Protein AF-A0A8H6M0C2-F1 (afdb_monomer_lite)

Secondary structure (DSSP, 8-state):
-------------GGGGSPPHHHHHHHHHHHHHHHHHHHHHHHHTT--SS----------------------PPPPPP-PPP--------PPPPPP--HHHHHHHHHHHHHHHHHHHHHHHHHHHHHHHHHHHHHHHHHHHHHHHHHHHHHHHHHHHHHHHHHHHHHHHHH----SS-HHHHHHHHHHHHHHHHHHHHHHHHHHHHHPPPTT-THHHHHHHHHHHHH-HHHHHHHHHHHHTT--HHHHHHHHHHHHHHHHHHHH-S-SS-HHHHHHHHHHHHHHHHHS-HHHHHHHHHHHHHTS-----THHHHHHHHHHHHHTT--HHHHHHHIIIIIHHHHHHHHHHHHHHHHIIIII--SS----------

Structure (mmCIF, N/CA/C/O backbone):
data_AF-A0A8H6M0C2-F1
#
_entry.id   AF-A0A8H6M0C2-F1
#
loop_
_atom_site.group_PDB
_atom_site.id
_atom_site.type_symbol
_atom_site.label_atom_id
_atom_site.label_alt_id
_atom_site.label_comp_id
_atom_site.label_asym_id
_atom_site.label_entity_id
_atom_site.label_seq_id
_atom_site.pdbx_PDB_ins_code
_atom_site.Cartn_x
_atom_site.Cartn_y
_atom_site.Cartn_z
_atom_site.occupancy
_atom_site.B_iso_or_equiv
_atom_site.auth_seq_id
_atom_site.auth_comp_id
_atom_site.auth_asym_id
_atom_site.auth_atom_id
_atom_site.pdbx_PDB_model_num
ATOM 1 N N . MET A 1 1 ? -25.426 -21.509 -2.842 1.00 32.53 1 MET A N 1
ATOM 2 C CA . MET A 1 1 ? -24.951 -20.111 -2.817 1.00 32.53 1 MET A CA 1
ATOM 3 C C . MET A 1 1 ? -23.614 -20.102 -2.103 1.00 32.53 1 MET A C 1
ATOM 5 O O . MET A 1 1 ? -23.572 -20.070 -0.885 1.00 32.53 1 MET A O 1
ATOM 9 N N . THR A 1 2 ? -22.539 -20.244 -2.863 1.00 25.47 2 THR A N 1
ATOM 10 C CA . THR A 1 2 ? -21.158 -20.291 -2.375 1.00 25.47 2 THR A CA 1
ATOM 11 C C . THR A 1 2 ? -20.328 -19.608 -3.452 1.00 25.47 2 THR A C 1
ATOM 13 O O . THR A 1 2 ? -20.275 -20.087 -4.580 1.00 25.47 2 THR A O 1
ATOM 16 N N . PHE A 1 3 ? -19.770 -18.442 -3.135 1.00 31.14 3 PHE A N 1
ATOM 17 C CA . PHE A 1 3 ? -18.814 -17.739 -3.987 1.00 31.14 3 PHE A CA 1
ATOM 18 C C . PHE A 1 3 ? -17.408 -18.264 -3.668 1.00 31.14 3 PHE A C 1
ATOM 20 O O . PHE A 1 3 ? -16.966 -18.084 -2.535 1.00 31.14 3 PHE A O 1
ATOM 27 N N . PRO A 1 4 ? -16.662 -18.852 -4.619 1.00 38.03 4 PRO A N 1
ATOM 28 C CA . PRO A 1 4 ? -15.220 -18.964 -4.504 1.00 38.03 4 PRO A CA 1
ATOM 29 C C . PRO A 1 4 ? -14.593 -17.781 -5.252 1.00 38.03 4 PRO A C 1
ATOM 31 O O . PRO A 1 4 ? -14.417 -17.800 -6.469 1.00 38.03 4 PRO A O 1
ATOM 34 N N . GLY A 1 5 ? -14.300 -16.712 -4.511 1.00 30.25 5 GLY A N 1
ATOM 35 C CA . GLY A 1 5 ? -13.604 -15.524 -5.000 1.00 30.25 5 GLY A CA 1
ATOM 36 C C . GLY A 1 5 ? -12.093 -15.736 -5.070 1.00 30.25 5 GLY A C 1
ATOM 37 O O . GLY A 1 5 ? -11.354 -15.202 -4.250 1.00 30.25 5 GLY A O 1
ATOM 38 N N . HIS A 1 6 ? -11.624 -16.490 -6.060 1.00 32.19 6 HIS A N 1
ATOM 39 C CA . HIS A 1 6 ? -10.226 -16.464 -6.491 1.00 32.19 6 HIS A CA 1
ATOM 40 C C . HIS A 1 6 ? -10.187 -16.197 -7.993 1.00 32.19 6 HIS A C 1
ATOM 42 O O . HIS A 1 6 ? -10.092 -17.099 -8.819 1.00 32.19 6 HIS A O 1
ATOM 48 N N . MET A 1 7 ? -10.295 -14.916 -8.345 1.00 28.95 7 MET A N 1
ATOM 49 C CA . MET A 1 7 ? -10.000 -14.439 -9.691 1.00 28.95 7 MET A CA 1
ATOM 50 C C . MET A 1 7 ? -8.478 -14.355 -9.830 1.00 28.95 7 MET A C 1
ATOM 52 O O . MET A 1 7 ? -7.865 -13.317 -9.601 1.00 28.95 7 MET A O 1
ATOM 56 N N . ILE A 1 8 ? -7.874 -15.501 -10.137 1.00 35.88 8 ILE A N 1
ATOM 57 C CA . ILE A 1 8 ? -6.459 -15.637 -10.472 1.00 35.88 8 ILE A CA 1
ATOM 58 C C . ILE A 1 8 ? -6.343 -15.432 -11.986 1.00 35.88 8 ILE A C 1
ATOM 60 O O . ILE A 1 8 ? -6.679 -16.321 -12.766 1.00 35.88 8 ILE A O 1
ATOM 64 N N . LEU A 1 9 ? -5.873 -14.260 -12.410 1.00 30.91 9 LEU A N 1
ATOM 65 C CA . LEU A 1 9 ? -5.451 -14.015 -13.790 1.00 30.91 9 LEU A CA 1
ATOM 66 C C . LEU A 1 9 ? -3.923 -14.070 -13.838 1.00 30.91 9 LEU A C 1
ATOM 68 O O . LEU A 1 9 ? -3.223 -13.105 -13.549 1.00 30.91 9 LEU A O 1
ATOM 72 N N . LEU A 1 10 ? -3.420 -15.263 -14.153 1.00 33.09 10 LEU A N 1
ATOM 73 C CA . LEU A 1 10 ? -2.004 -15.570 -14.324 1.00 33.09 10 LEU A CA 1
ATOM 74 C C . LEU A 1 10 ? -1.419 -14.795 -15.510 1.00 33.09 10 LEU A C 1
ATOM 76 O O . LEU A 1 10 ? -1.712 -15.102 -16.662 1.00 33.09 10 LEU A O 1
ATOM 80 N N . THR A 1 11 ? -0.478 -13.897 -15.236 1.00 32.25 11 THR A N 1
ATOM 81 C CA . THR A 1 11 ? 0.598 -13.585 -16.184 1.00 32.25 11 THR A CA 1
ATOM 82 C C . THR A 1 11 ? 1.926 -13.900 -15.524 1.00 32.25 11 THR A C 1
ATOM 84 O O . THR A 1 11 ? 2.368 -13.232 -14.592 1.00 32.25 11 THR A O 1
ATOM 87 N N . ARG A 1 12 ? 2.540 -14.976 -16.015 1.00 30.44 12 ARG A N 1
ATOM 88 C CA . ARG A 1 12 ? 3.884 -15.438 -15.686 1.00 30.44 12 ARG A CA 1
ATOM 89 C C . ARG A 1 12 ? 4.867 -14.375 -16.183 1.00 30.44 12 ARG A C 1
ATOM 91 O O . ARG A 1 12 ? 5.293 -14.414 -17.332 1.00 30.44 12 ARG A O 1
ATOM 98 N N . THR A 1 13 ? 5.180 -13.387 -15.350 1.00 36.09 13 THR A N 1
ATOM 99 C CA . THR A 1 13 ? 6.311 -12.494 -15.606 1.00 36.09 13 THR A CA 1
ATOM 100 C C . THR A 1 13 ? 7.569 -13.357 -15.694 1.00 36.09 13 THR A C 1
ATOM 102 O O . THR A 1 13 ? 7.752 -14.292 -14.911 1.00 36.09 13 THR A O 1
ATOM 105 N N . LEU A 1 14 ? 8.461 -13.047 -16.636 1.00 33.84 14 LEU A N 1
ATOM 106 C CA . LEU A 1 14 ? 9.791 -13.656 -16.818 1.00 33.84 14 LEU A CA 1
ATOM 107 C C . LEU A 1 14 ? 10.733 -13.459 -15.599 1.00 33.84 14 LEU A C 1
ATOM 109 O O . LEU A 1 14 ? 11.947 -13.582 -15.704 1.00 33.84 14 LEU A O 1
ATOM 113 N N . SER A 1 15 ? 10.182 -13.176 -14.417 1.00 39.09 15 SER A N 1
ATOM 114 C CA . SER A 1 15 ? 10.885 -12.894 -13.171 1.00 39.09 15 SER A CA 1
ATOM 115 C C . SER A 1 15 ? 11.410 -14.155 -12.472 1.00 39.09 15 SER A C 1
ATOM 117 O O . SER A 1 15 ? 12.251 -14.033 -11.588 1.00 39.09 15 SER A O 1
ATOM 119 N N . THR A 1 16 ? 10.997 -15.369 -12.863 1.00 30.06 16 THR A N 1
ATOM 120 C CA . THR A 1 16 ? 11.397 -16.618 -12.173 1.00 30.06 16 THR A CA 1
ATOM 121 C C . THR A 1 16 ? 12.842 -17.075 -12.439 1.00 30.06 16 THR A C 1
ATOM 123 O O . THR A 1 16 ? 13.236 -18.146 -11.984 1.00 30.06 16 THR A O 1
ATOM 126 N N . ARG A 1 17 ? 13.658 -16.281 -13.146 1.00 30.42 17 ARG A N 1
ATOM 127 C CA . ARG A 1 17 ? 15.114 -16.498 -13.265 1.00 30.42 17 ARG A CA 1
ATOM 128 C C . ARG A 1 17 ? 15.975 -15.299 -12.856 1.00 30.42 17 ARG A C 1
ATOM 130 O O . ARG A 1 17 ? 17.189 -15.357 -13.027 1.00 30.42 17 ARG A O 1
ATOM 137 N N . MET A 1 18 ? 15.390 -14.246 -12.287 1.00 36.12 18 MET A N 1
ATOM 138 C CA . MET A 1 18 ? 16.171 -13.126 -11.759 1.00 36.12 18 MET A CA 1
ATOM 139 C C . MET A 1 18 ? 16.476 -13.357 -10.277 1.00 36.12 18 MET A C 1
ATOM 141 O O . MET A 1 18 ? 15.585 -13.677 -9.494 1.00 36.12 18 MET A O 1
ATOM 145 N N . ALA A 1 19 ? 17.757 -13.244 -9.921 1.00 35.41 19 ALA A N 1
ATOM 146 C CA . ALA A 1 19 ? 18.270 -13.424 -8.566 1.00 35.41 19 ALA A CA 1
ATOM 147 C C . ALA A 1 19 ? 17.484 -12.589 -7.527 1.00 35.41 19 ALA A C 1
ATOM 149 O O . ALA A 1 19 ? 17.021 -11.493 -7.864 1.00 35.41 19 ALA A O 1
ATOM 150 N N . PRO A 1 20 ? 17.354 -13.075 -6.275 1.00 36.06 20 PRO A N 1
ATOM 151 C CA . PRO A 1 20 ? 16.539 -12.447 -5.236 1.00 36.06 20 PRO A CA 1
ATOM 152 C C . PRO A 1 20 ? 16.874 -10.962 -5.029 1.00 36.06 20 PRO A C 1
ATOM 154 O O . PRO A 1 20 ? 18.036 -10.550 -5.094 1.00 36.06 20 PRO A O 1
ATOM 157 N N . ALA A 1 21 ? 15.833 -10.168 -4.752 1.00 40.84 21 ALA A N 1
ATOM 158 C CA . ALA A 1 21 ? 15.866 -8.720 -4.506 1.00 40.84 21 ALA A CA 1
ATOM 159 C C . ALA A 1 21 ? 16.957 -8.271 -3.502 1.00 40.84 21 ALA A C 1
ATOM 161 O O . ALA A 1 21 ? 17.449 -7.146 -3.584 1.00 40.84 21 ALA A O 1
ATOM 162 N N . GLU A 1 22 ? 17.394 -9.166 -2.612 1.00 37.00 22 GLU A N 1
ATOM 163 C CA . GLU A 1 22 ? 18.443 -8.954 -1.604 1.00 37.00 22 GLU A CA 1
ATOM 164 C C . GLU A 1 22 ? 19.837 -8.653 -2.187 1.00 37.00 22 GLU A C 1
ATOM 166 O O . GLU A 1 22 ? 20.637 -7.956 -1.556 1.00 37.00 22 GLU A O 1
ATOM 171 N N . ASN A 1 23 ? 20.135 -9.101 -3.413 1.00 37.66 23 ASN A N 1
ATOM 172 C CA . ASN A 1 23 ? 21.379 -8.715 -4.090 1.00 37.66 23 ASN A CA 1
ATOM 173 C C . ASN A 1 23 ? 21.294 -7.305 -4.696 1.00 37.66 23 ASN A C 1
ATOM 175 O O . ASN A 1 23 ? 22.301 -6.607 -4.807 1.00 37.66 23 ASN A O 1
ATOM 179 N N . TRP A 1 24 ? 20.101 -6.831 -5.051 1.00 35.81 24 TRP A N 1
ATOM 180 C CA . TRP A 1 24 ? 19.929 -5.555 -5.745 1.00 35.81 24 TRP A CA 1
ATOM 181 C C . TRP A 1 24 ? 20.062 -4.356 -4.808 1.00 35.81 24 TRP A C 1
ATOM 183 O O . TRP A 1 24 ? 20.677 -3.354 -5.176 1.00 35.81 24 TRP A O 1
ATOM 193 N N . THR A 1 25 ? 19.568 -4.454 -3.574 1.00 42.94 25 THR A N 1
ATOM 194 C CA . THR A 1 25 ? 19.703 -3.391 -2.564 1.00 42.94 25 THR A CA 1
ATOM 195 C C . THR A 1 25 ? 21.161 -3.196 -2.146 1.00 42.94 25 THR A C 1
ATOM 197 O O . THR A 1 25 ? 21.650 -2.069 -2.137 1.00 42.94 25 THR A O 1
ATOM 200 N N . ASN A 1 26 ? 21.904 -4.282 -1.924 1.00 37.97 26 ASN A N 1
ATOM 201 C CA . ASN A 1 26 ? 23.317 -4.223 -1.541 1.00 37.97 26 ASN A CA 1
ATOM 202 C C . ASN A 1 26 ? 24.231 -3.730 -2.679 1.00 37.97 26 ASN A C 1
ATOM 204 O O . ASN A 1 26 ? 25.137 -2.924 -2.446 1.00 37.97 26 ASN A O 1
ATOM 208 N N . LEU A 1 27 ? 23.979 -4.146 -3.928 1.00 39.75 27 LEU A N 1
ATOM 209 C CA . LEU A 1 27 ? 24.775 -3.701 -5.077 1.00 39.75 27 LEU A CA 1
ATOM 210 C C . LEU A 1 27 ? 24.438 -2.276 -5.540 1.00 39.75 27 LEU A C 1
ATOM 212 O O . LEU A 1 27 ? 25.352 -1.545 -5.925 1.00 39.75 27 LEU A O 1
ATOM 216 N N . THR A 1 28 ? 23.179 -1.838 -5.445 1.00 48.81 28 THR A N 1
ATOM 217 C CA . THR A 1 28 ? 22.826 -0.430 -5.705 1.00 48.81 28 THR A CA 1
ATOM 218 C C . THR A 1 28 ? 23.335 0.488 -4.601 1.00 48.81 28 THR A C 1
ATOM 220 O O . THR A 1 28 ? 23.771 1.596 -4.897 1.00 48.81 28 THR A O 1
ATOM 223 N N . GLN A 1 29 ? 23.374 0.038 -3.344 1.00 43.91 29 GLN A N 1
ATOM 224 C CA . GLN A 1 29 ? 23.968 0.809 -2.254 1.00 43.91 29 GLN A CA 1
ATOM 225 C C . GLN A 1 29 ? 25.478 0.980 -2.445 1.00 43.91 29 GLN A C 1
ATOM 227 O O . GLN A 1 29 ? 25.974 2.097 -2.321 1.00 43.91 29 GLN A O 1
ATOM 232 N N . LYS A 1 30 ? 26.201 -0.077 -2.838 1.00 56.50 30 LYS A N 1
ATOM 233 C CA . LYS A 1 30 ? 27.643 0.001 -3.120 1.00 56.50 30 LYS A CA 1
ATOM 234 C C . LYS A 1 30 ? 27.956 0.920 -4.309 1.00 56.50 30 LYS A C 1
ATOM 236 O O . LYS A 1 30 ? 28.766 1.832 -4.164 1.00 56.50 30 LYS A O 1
ATOM 241 N N . GLY A 1 31 ? 27.252 0.762 -5.434 1.00 59.03 31 GLY A N 1
ATOM 242 C CA . GLY A 1 31 ? 27.415 1.641 -6.601 1.00 59.03 31 GLY A CA 1
ATOM 243 C C . GLY A 1 31 ? 27.043 3.103 -6.314 1.00 59.03 31 GLY A C 1
ATOM 244 O O . GLY A 1 31 ? 27.753 4.020 -6.725 1.00 59.03 31 GLY A O 1
ATOM 245 N N . ARG A 1 32 ? 25.986 3.348 -5.522 1.00 52.06 32 ARG A N 1
ATOM 246 C CA . ARG A 1 32 ? 25.607 4.702 -5.072 1.00 52.06 32 ARG A CA 1
ATOM 247 C C . ARG A 1 32 ? 26.628 5.306 -4.118 1.00 52.06 32 ARG A C 1
ATOM 249 O O . ARG A 1 32 ? 26.868 6.506 -4.202 1.00 52.06 32 ARG A O 1
ATOM 256 N N . VAL A 1 33 ? 27.222 4.516 -3.222 1.00 69.25 33 VAL A N 1
ATOM 257 C CA . VAL A 1 33 ? 28.292 4.978 -2.324 1.00 69.25 33 VAL A CA 1
ATOM 258 C C . VAL A 1 33 ? 29.526 5.360 -3.136 1.00 69.25 33 VAL A C 1
ATOM 260 O O . VAL A 1 33 ? 30.060 6.442 -2.921 1.00 69.25 33 VAL A O 1
ATOM 263 N N . GLU A 1 34 ? 29.925 4.554 -4.119 1.00 66.69 34 GLU A N 1
ATOM 264 C CA . GLU A 1 34 ? 31.069 4.851 -4.992 1.00 66.69 34 GLU A CA 1
ATOM 265 C C . GLU A 1 34 ? 30.820 6.093 -5.871 1.00 66.69 34 GLU A C 1
ATOM 267 O O . GLU A 1 34 ? 31.692 6.957 -5.998 1.00 66.69 34 GLU A O 1
ATOM 272 N N . MET A 1 35 ? 29.610 6.254 -6.415 1.00 50.94 35 MET A N 1
ATOM 273 C CA . MET A 1 35 ? 29.243 7.436 -7.203 1.00 50.94 35 MET A CA 1
ATOM 274 C C . MET A 1 35 ? 29.116 8.701 -6.340 1.00 50.94 35 MET A C 1
ATOM 276 O O . MET A 1 35 ? 29.632 9.754 -6.721 1.00 50.94 35 MET A O 1
ATOM 280 N N . ASN A 1 36 ? 28.513 8.609 -5.147 1.00 49.12 36 ASN A N 1
ATOM 281 C CA . ASN A 1 36 ? 28.485 9.716 -4.186 1.00 49.12 36 ASN A CA 1
ATOM 282 C C . ASN A 1 36 ? 29.893 10.070 -3.705 1.00 49.12 36 ASN A C 1
ATOM 284 O O . ASN A 1 36 ? 30.192 11.251 -3.576 1.00 49.12 36 ASN A O 1
ATOM 288 N N . GLN A 1 37 ? 30.786 9.101 -3.488 1.00 68.00 37 GLN A N 1
ATOM 289 C CA . GLN A 1 37 ? 32.184 9.367 -3.138 1.00 68.00 37 GLN A CA 1
ATOM 290 C C . GLN A 1 37 ? 32.916 10.108 -4.262 1.00 68.00 37 GLN A C 1
ATOM 292 O O . GLN A 1 37 ? 33.617 11.079 -3.979 1.00 68.00 37 GLN A O 1
ATOM 297 N N . ARG A 1 38 ? 32.697 9.739 -5.533 1.00 64.44 38 ARG A N 1
ATOM 298 C CA . ARG A 1 38 ? 33.251 10.468 -6.691 1.00 64.44 38 ARG A CA 1
ATOM 299 C C . ARG A 1 38 ? 32.714 11.900 -6.786 1.00 64.44 38 ARG A C 1
ATOM 301 O O . ARG A 1 38 ? 33.495 12.833 -6.955 1.00 64.44 38 ARG A O 1
ATOM 308 N N . MET A 1 39 ? 31.410 12.092 -6.589 1.00 49.59 39 MET A N 1
ATOM 309 C CA . MET A 1 39 ? 30.774 13.419 -6.600 1.00 49.59 39 MET A CA 1
ATOM 310 C C . MET A 1 39 ? 31.211 14.289 -5.409 1.00 49.59 39 MET A C 1
ATOM 312 O O . MET A 1 39 ? 31.470 15.482 -5.565 1.00 49.59 39 MET A O 1
ATOM 316 N N . THR A 1 40 ? 31.372 13.691 -4.225 1.00 61.97 40 THR A N 1
ATOM 317 C CA . THR A 1 40 ? 31.834 14.386 -3.012 1.00 61.97 40 THR A CA 1
ATOM 318 C C . THR A 1 40 ? 33.314 14.744 -3.124 1.00 61.97 40 THR A C 1
ATOM 320 O O . THR A 1 40 ? 33.694 15.856 -2.768 1.00 61.97 40 THR A O 1
ATOM 323 N N . ALA A 1 41 ? 34.155 13.876 -3.695 1.00 64.94 41 ALA A N 1
ATOM 324 C CA . ALA A 1 41 ? 35.559 14.188 -3.971 1.00 64.94 41 ALA A CA 1
ATOM 325 C C . ALA A 1 41 ? 35.702 15.376 -4.943 1.00 64.94 41 ALA A C 1
ATOM 327 O O . ALA A 1 41 ? 36.527 16.265 -4.722 1.00 64.94 41 ALA A O 1
ATOM 328 N N . GLN A 1 42 ? 34.834 15.453 -5.957 1.00 51.66 42 GLN A N 1
ATOM 329 C CA . GLN A 1 42 ? 34.797 16.561 -6.916 1.00 51.66 42 GLN A CA 1
ATOM 330 C C . GLN A 1 42 ? 34.269 17.872 -6.297 1.00 51.66 42 GLN A C 1
ATOM 332 O O . GLN A 1 42 ? 34.758 18.953 -6.622 1.00 51.66 42 GLN A O 1
ATOM 337 N N . ALA A 1 43 ? 33.329 17.796 -5.349 1.00 45.5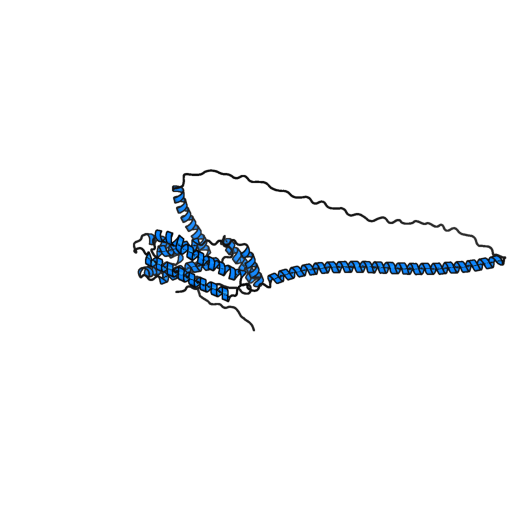0 43 ALA A N 1
ATOM 338 C CA . ALA A 1 43 ? 32.840 18.953 -4.593 1.00 45.50 43 ALA A CA 1
ATOM 339 C C . ALA A 1 43 ? 33.850 19.445 -3.535 1.00 45.50 43 ALA A C 1
ATOM 341 O O . ALA A 1 43 ? 34.029 20.650 -3.350 1.00 45.50 43 ALA A O 1
ATOM 342 N N . THR A 1 44 ? 34.582 18.533 -2.887 1.00 52.16 44 THR A N 1
ATOM 343 C CA . THR A 1 44 ? 35.600 18.862 -1.869 1.00 52.16 44 THR A CA 1
ATOM 344 C C . THR A 1 44 ? 36.837 19.517 -2.494 1.00 52.16 44 THR A C 1
ATOM 346 O O . THR A 1 44 ? 37.506 20.322 -1.848 1.00 52.16 44 THR A O 1
ATOM 349 N N . SER A 1 45 ? 37.103 19.252 -3.779 1.00 50.19 45 SER A N 1
ATOM 350 C CA . SER A 1 45 ? 38.114 19.973 -4.566 1.00 50.19 45 SER A CA 1
ATOM 351 C C . SER A 1 45 ? 37.741 21.443 -4.823 1.00 50.19 45 SER A C 1
ATOM 353 O O . SER A 1 45 ? 38.633 22.253 -5.063 1.00 50.19 45 SER A O 1
ATOM 355 N N . ARG A 1 46 ? 36.450 21.802 -4.765 1.00 45.41 46 ARG A N 1
ATOM 356 C CA . ARG A 1 46 ? 35.946 23.164 -5.024 1.00 45.41 46 ARG A CA 1
ATOM 357 C C . ARG A 1 46 ? 35.527 23.934 -3.766 1.00 45.41 46 ARG A C 1
ATOM 359 O O . ARG A 1 46 ? 35.402 25.150 -3.833 1.00 45.41 46 ARG A O 1
ATOM 366 N N . GLY A 1 47 ? 35.332 23.258 -2.634 1.00 42.19 47 GLY A N 1
ATOM 367 C CA . GLY A 1 47 ? 34.716 23.829 -1.428 1.00 42.19 47 GLY A CA 1
ATOM 368 C C . GLY A 1 47 ? 35.631 24.048 -0.219 1.00 42.19 47 GLY A C 1
ATOM 369 O O . GLY A 1 47 ? 35.120 24.266 0.874 1.00 42.19 47 GLY A O 1
ATOM 370 N N . LYS A 1 48 ? 36.965 23.991 -0.352 1.00 43.25 48 LYS A N 1
ATOM 371 C CA . LYS A 1 48 ? 37.891 24.350 0.746 1.00 43.25 48 LYS A CA 1
ATOM 372 C C . LYS A 1 48 ? 38.050 25.866 0.881 1.00 43.25 48 LYS A C 1
ATOM 374 O O . LYS A 1 48 ? 39.135 26.419 0.769 1.00 43.25 48 LYS A O 1
ATOM 379 N N . SER A 1 49 ? 36.944 26.542 1.118 1.00 44.72 49 SER A N 1
ATOM 380 C CA . SER A 1 49 ? 36.908 27.854 1.739 1.00 44.72 49 SER A CA 1
ATOM 381 C C . SER A 1 49 ? 35.499 27.999 2.281 1.00 44.72 49 SER A C 1
ATOM 383 O O . SER A 1 49 ? 34.563 27.648 1.573 1.00 44.72 49 SER A O 1
ATOM 385 N N . ILE A 1 50 ? 35.364 28.555 3.484 1.00 39.91 50 ILE A N 1
ATOM 386 C CA . ILE A 1 50 ? 34.103 28.998 4.100 1.00 39.91 50 ILE A CA 1
ATOM 387 C C . ILE A 1 50 ? 33.460 27.961 5.056 1.00 39.91 50 ILE A C 1
ATOM 389 O O . ILE A 1 50 ? 32.741 27.049 4.669 1.00 39.91 50 ILE A O 1
ATOM 393 N N . PHE A 1 51 ? 33.689 28.249 6.347 1.00 32.34 51 PHE A N 1
ATOM 394 C CA . PHE A 1 51 ? 32.832 28.056 7.531 1.00 32.34 51 PHE A CA 1
ATOM 395 C C . PHE A 1 51 ? 33.175 26.989 8.578 1.00 32.34 51 PHE A C 1
ATOM 397 O O . PHE A 1 51 ? 32.882 25.803 8.467 1.00 32.34 51 PHE A O 1
ATOM 404 N N . ALA A 1 52 ? 33.668 27.521 9.700 1.00 35.50 52 ALA A N 1
ATOM 405 C CA . ALA A 1 52 ? 33.570 26.964 11.035 1.00 35.50 52 ALA A CA 1
ATOM 406 C C . ALA A 1 52 ? 32.472 27.694 11.840 1.00 35.50 52 ALA A C 1
ATOM 408 O O . ALA A 1 52 ? 32.181 28.866 11.598 1.00 35.50 52 ALA A O 1
ATOM 409 N N . SER A 1 53 ? 31.992 27.006 12.883 1.00 34.91 53 SER A N 1
ATOM 410 C CA . SER A 1 53 ? 31.225 27.474 14.056 1.00 34.91 53 SER A CA 1
ATOM 411 C C . SER A 1 53 ? 29.686 27.474 13.978 1.00 34.91 53 SER A C 1
ATOM 413 O O . SER A 1 53 ? 29.073 28.265 13.273 1.00 34.91 53 SER A O 1
ATOM 415 N N . LYS A 1 54 ? 29.040 26.636 14.810 1.00 34.44 54 LYS A N 1
ATOM 416 C CA . LYS A 1 54 ? 28.413 27.061 16.083 1.00 34.44 54 LYS A CA 1
ATOM 417 C C . LYS A 1 54 ? 27.798 25.876 16.842 1.00 34.44 54 LYS A C 1
ATOM 419 O O . LYS A 1 54 ? 27.003 25.114 16.306 1.00 34.44 54 LYS A O 1
ATOM 424 N N . THR A 1 55 ? 28.146 25.773 18.119 1.00 37.38 55 THR A N 1
ATOM 425 C CA . THR A 1 55 ? 27.613 24.846 19.126 1.00 37.38 55 THR A CA 1
ATOM 426 C C . THR A 1 55 ? 26.333 25.402 19.773 1.00 37.38 55 THR A C 1
ATOM 428 O O . THR A 1 55 ? 26.210 26.609 19.986 1.00 37.38 55 THR A O 1
ATOM 431 N N . ARG A 1 56 ? 25.370 24.527 20.112 1.00 32.06 56 ARG A N 1
ATOM 432 C CA . ARG A 1 56 ? 24.147 24.851 20.880 1.00 32.06 56 ARG A CA 1
ATOM 433 C C . ARG A 1 56 ? 24.137 24.110 22.225 1.00 32.06 56 ARG A C 1
ATOM 435 O O . ARG A 1 56 ? 24.523 22.949 22.290 1.00 32.06 56 ARG A O 1
ATOM 442 N N . LYS A 1 57 ? 23.685 24.808 23.275 1.00 36.22 57 LYS A N 1
ATOM 443 C CA . LYS A 1 57 ? 23.506 24.334 24.665 1.00 36.22 57 LYS A CA 1
ATOM 444 C C . LYS A 1 57 ? 22.100 23.731 24.893 1.00 36.22 57 LYS A C 1
ATOM 446 O O . LYS A 1 57 ? 21.183 24.134 24.174 1.00 36.22 57 LYS A O 1
ATOM 451 N N . PRO A 1 58 ? 21.899 22.861 25.907 1.00 38.44 58 PRO A N 1
ATOM 452 C CA . PRO A 1 58 ? 20.589 22.314 26.275 1.00 38.44 58 PRO A CA 1
ATOM 453 C C . PRO A 1 58 ? 19.906 23.080 27.433 1.00 38.44 58 PRO A C 1
ATOM 455 O O . PRO A 1 58 ? 20.574 23.751 28.220 1.00 38.44 58 PRO A O 1
ATOM 458 N N . PHE A 1 59 ? 18.576 22.946 27.538 1.00 32.44 59 PHE A N 1
ATOM 459 C CA . PHE A 1 59 ? 17.719 23.421 28.645 1.00 32.44 59 PHE A CA 1
ATOM 460 C C . PHE A 1 59 ? 17.181 22.234 29.484 1.00 32.44 59 PHE A C 1
ATOM 462 O O . PHE A 1 59 ? 17.181 21.110 28.978 1.00 32.44 59 PHE A O 1
ATOM 469 N N . PRO A 1 60 ? 16.729 22.455 30.741 1.00 43.47 60 PRO A N 1
ATOM 470 C CA . PRO A 1 60 ? 16.564 21.415 31.752 1.00 43.47 60 PRO A CA 1
ATOM 471 C C . PRO A 1 60 ? 15.108 20.987 32.037 1.00 43.47 60 PRO A C 1
ATOM 473 O O . PRO A 1 60 ? 14.132 21.607 31.620 1.00 43.47 60 PRO A O 1
ATOM 476 N N . SER A 1 61 ? 15.038 19.892 32.794 1.00 40.69 61 SER A N 1
ATOM 477 C CA . SER A 1 61 ? 13.913 19.092 33.294 1.00 40.69 61 SER A CA 1
ATOM 478 C C . SER A 1 61 ? 12.916 19.797 34.223 1.00 40.69 61 SER A C 1
ATOM 480 O O . SER A 1 61 ? 13.298 20.683 34.988 1.00 40.69 61 SER A O 1
ATOM 482 N N . LEU A 1 62 ? 11.675 19.284 34.269 1.00 33.41 62 LEU A N 1
ATOM 483 C CA . LEU A 1 62 ? 10.651 19.662 35.251 1.00 33.41 62 LEU A CA 1
ATOM 484 C C . LEU A 1 62 ? 10.047 18.450 35.992 1.00 33.41 62 LEU A C 1
ATOM 486 O O . LEU A 1 62 ? 9.733 17.420 35.403 1.00 33.41 62 LEU A O 1
ATOM 490 N N . VAL A 1 63 ? 9.894 18.655 37.301 1.00 40.41 63 VAL A N 1
ATOM 491 C CA . VAL A 1 63 ? 9.439 17.787 38.405 1.00 40.41 63 VAL A CA 1
ATOM 492 C C . VAL A 1 63 ? 7.904 17.731 38.510 1.00 40.41 63 VAL A C 1
ATOM 494 O O . VAL A 1 63 ? 7.255 18.686 38.089 1.00 40.41 63 VAL A O 1
ATOM 497 N N . LYS A 1 64 ? 7.342 16.671 39.131 1.00 34.84 64 LYS A N 1
ATOM 498 C CA . LYS A 1 64 ? 6.046 16.597 39.876 1.00 34.84 64 LYS A CA 1
ATOM 499 C C . LYS A 1 64 ? 5.838 15.153 40.397 1.00 34.84 64 LYS A C 1
ATOM 501 O O . LYS A 1 64 ? 6.271 14.232 39.723 1.00 34.84 64 LYS A O 1
ATOM 506 N N . ASN A 1 65 ? 5.129 14.816 41.478 1.00 33.06 65 ASN A N 1
ATOM 507 C CA . ASN A 1 65 ? 4.662 15.491 42.695 1.00 33.06 65 ASN A CA 1
ATOM 508 C C . ASN A 1 65 ? 4.108 14.393 43.643 1.00 33.06 65 ASN A C 1
ATOM 510 O O . ASN A 1 65 ? 3.634 13.355 43.181 1.00 33.06 65 ASN A O 1
ATOM 514 N N . THR A 1 66 ? 4.144 14.647 44.947 1.00 37.59 66 THR A N 1
ATOM 515 C CA . THR A 1 66 ? 3.828 13.738 46.067 1.00 37.59 66 THR A CA 1
ATOM 516 C C . THR A 1 66 ? 2.314 13.581 46.316 1.00 37.59 66 THR A C 1
ATOM 518 O O . THR A 1 66 ? 1.570 14.552 46.195 1.00 37.59 66 THR A O 1
ATOM 521 N N . ARG A 1 67 ? 1.842 12.385 46.719 1.00 35.66 67 ARG A N 1
ATOM 522 C CA . ARG A 1 67 ? 0.465 12.128 47.208 1.00 35.66 67 ARG A CA 1
ATOM 523 C C . ARG A 1 67 ? 0.462 11.750 48.696 1.00 35.66 67 ARG A C 1
ATOM 525 O O . ARG A 1 67 ? 1.224 10.883 49.108 1.00 35.66 67 ARG A O 1
ATOM 532 N N . GLN A 1 68 ? -0.429 12.382 49.462 1.00 35.81 68 GLN A N 1
ATOM 533 C CA . GLN A 1 68 ? -0.767 12.081 50.861 1.00 35.81 68 GLN A CA 1
ATOM 534 C C . GLN A 1 68 ? -2.021 11.193 50.947 1.00 35.81 68 GLN A C 1
ATOM 536 O O . GLN A 1 68 ? -2.931 11.315 50.128 1.00 35.81 68 GLN A O 1
ATOM 541 N N . SER A 1 69 ? -2.074 10.330 51.963 1.00 39.69 69 SER A N 1
ATOM 542 C CA . SER A 1 69 ? -3.162 9.387 52.260 1.00 39.69 69 SER A CA 1
ATOM 543 C C . SER A 1 69 ? -3.821 9.685 53.614 1.00 39.69 69 SER A C 1
ATOM 545 O O . SER A 1 69 ? -3.139 10.000 54.586 1.00 39.69 69 SER A O 1
ATOM 547 N N . VAL A 1 70 ? -5.150 9.553 53.654 1.00 39.22 70 VAL A N 1
ATOM 548 C CA . VAL A 1 70 ? -6.075 9.913 54.746 1.00 39.22 70 VAL A CA 1
ATOM 549 C C . VAL A 1 70 ? -6.419 8.694 55.625 1.00 39.22 70 VAL A C 1
ATOM 551 O O . VAL A 1 70 ? -6.583 7.588 55.113 1.00 39.22 70 VAL A O 1
ATOM 554 N N . GLN A 1 71 ? -6.543 8.905 56.943 1.00 40.78 71 GLN A N 1
ATOM 555 C CA . GLN A 1 71 ? -6.879 7.914 57.984 1.00 40.78 71 GLN A CA 1
ATOM 556 C C . GLN A 1 71 ? -8.399 7.688 58.164 1.00 40.78 71 GLN A C 1
ATOM 558 O O . GLN A 1 71 ? -9.203 8.588 57.931 1.00 40.78 71 GLN A O 1
ATOM 563 N N . ARG A 1 72 ? -8.778 6.488 58.642 1.00 43.41 72 ARG A N 1
ATOM 564 C CA . ARG A 1 72 ? -10.145 6.073 59.044 1.00 43.41 72 ARG A CA 1
ATOM 565 C C . ARG A 1 72 ? -10.296 5.958 60.578 1.00 43.41 72 ARG A C 1
ATOM 567 O O . ARG A 1 72 ? -9.298 5.651 61.228 1.00 43.41 72 ARG A O 1
ATOM 574 N N . PRO A 1 73 ? -11.518 6.086 61.144 1.00 48.50 73 PRO A N 1
ATOM 575 C CA . PRO A 1 73 ? -11.787 5.934 62.580 1.00 48.50 73 PRO A CA 1
ATOM 576 C C . PRO A 1 73 ? -12.373 4.561 62.995 1.00 48.50 73 PRO A C 1
ATOM 578 O O . PRO A 1 73 ? -12.938 3.835 62.177 1.00 48.50 73 PRO A O 1
ATOM 581 N N . LEU A 1 74 ? -12.231 4.240 64.291 1.00 52.25 74 LEU A N 1
ATOM 582 C CA . LEU A 1 74 ? -12.651 3.017 65.013 1.00 52.25 74 LEU A CA 1
ATOM 583 C C . LEU A 1 74 ? -14.051 3.144 65.673 1.00 52.25 74 LEU A C 1
ATOM 585 O O . LEU A 1 74 ? -14.466 4.269 65.952 1.00 52.25 74 LEU A O 1
ATOM 589 N N . PRO A 1 75 ? -14.741 2.028 66.016 1.00 52.66 75 PRO A N 1
ATOM 590 C CA . PRO A 1 75 ? -15.989 2.034 66.794 1.00 52.66 75 PRO A CA 1
ATOM 591 C C . PRO A 1 75 ? -15.808 1.674 68.295 1.00 52.66 75 PRO A C 1
ATOM 593 O O . PRO A 1 75 ? -14.742 1.183 68.678 1.00 52.66 75 PRO A O 1
ATOM 596 N N . PRO A 1 76 ? -16.834 1.906 69.154 1.00 52.34 76 PRO A N 1
ATOM 597 C CA . PRO A 1 76 ? -16.685 1.910 70.610 1.00 52.34 76 PRO A CA 1
ATOM 598 C C . PRO A 1 76 ? -17.080 0.610 71.345 1.00 52.34 76 PRO A C 1
ATOM 600 O O . PRO A 1 76 ? -17.671 -0.322 70.809 1.00 52.34 76 PRO A O 1
ATOM 603 N N . SER A 1 77 ? -16.707 0.641 72.625 1.00 43.81 77 SER A N 1
ATOM 604 C CA . SER A 1 7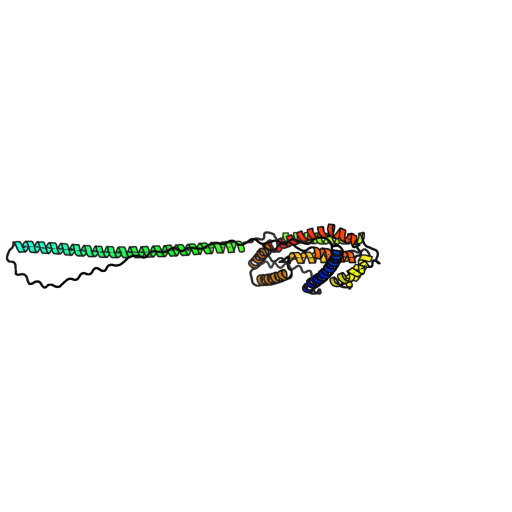7 ? -16.658 -0.329 73.724 1.00 43.81 77 SER A CA 1
ATOM 605 C C . SER A 1 77 ? -17.969 -0.971 74.211 1.00 43.81 77 SER A C 1
ATOM 607 O O . SER A 1 77 ? -18.960 -0.280 74.438 1.00 43.81 77 SER A O 1
ATOM 609 N N . ASN A 1 78 ? -17.895 -2.267 74.547 1.00 39.84 78 ASN A N 1
ATOM 610 C CA . ASN A 1 78 ? -18.882 -3.016 75.338 1.00 39.84 78 ASN A CA 1
ATOM 611 C C . ASN A 1 78 ? -18.628 -2.875 76.853 1.00 39.84 78 ASN A C 1
ATOM 613 O O . ASN A 1 78 ? -17.502 -3.047 77.315 1.00 39.84 78 ASN A O 1
ATOM 617 N N . ILE A 1 79 ? -19.695 -2.639 77.624 1.00 46.97 79 ILE A N 1
ATOM 618 C CA . ILE A 1 79 ? -19.723 -2.646 79.097 1.00 46.97 79 ILE A CA 1
ATOM 619 C C . ILE A 1 79 ? -20.442 -3.926 79.564 1.00 46.97 79 ILE A C 1
ATOM 621 O O . ILE A 1 79 ? -21.599 -4.113 79.181 1.00 46.97 79 ILE A O 1
ATOM 625 N N . PRO A 1 80 ? -19.859 -4.778 80.430 1.00 46.66 80 PRO A N 1
ATOM 626 C CA . PRO A 1 80 ? -20.605 -5.821 81.127 1.00 46.66 80 PRO A CA 1
ATOM 627 C C . PRO A 1 80 ? -21.114 -5.311 82.484 1.00 46.66 80 PRO A C 1
ATOM 629 O O . PRO A 1 80 ? -20.342 -4.846 83.322 1.00 46.66 80 PRO A O 1
ATOM 632 N N . ARG A 1 81 ? -22.428 -5.424 82.715 1.00 39.88 81 ARG A N 1
ATOM 633 C CA . ARG A 1 81 ? -23.056 -5.231 84.031 1.00 39.88 81 ARG A CA 1
ATOM 634 C C . ARG A 1 81 ? -22.884 -6.483 84.889 1.00 39.88 81 ARG A C 1
ATOM 636 O O . ARG A 1 81 ? -23.452 -7.529 84.595 1.00 39.88 81 ARG A O 1
ATOM 643 N N . SER A 1 82 ? -22.165 -6.323 85.990 1.00 47.03 82 SER A N 1
ATOM 644 C CA . SER A 1 82 ? -22.167 -7.202 87.158 1.00 47.03 82 SER A CA 1
ATOM 645 C C . SER A 1 82 ? -23.460 -7.012 87.955 1.00 47.03 82 SER A C 1
ATOM 647 O O . SER A 1 82 ? -23.865 -5.873 88.182 1.00 47.03 82 SER A O 1
ATOM 649 N N . SER A 1 83 ? -24.077 -8.087 88.450 1.00 38.34 83 SER A N 1
ATOM 650 C CA . SER A 1 83 ? -24.963 -8.040 89.627 1.00 38.34 83 SER A CA 1
ATOM 651 C C . SER A 1 83 ? -25.066 -9.420 90.274 1.00 38.34 83 SER A C 1
ATOM 653 O O . SER A 1 83 ? -25.760 -10.316 89.804 1.00 38.34 83 SER A O 1
ATOM 655 N N . THR A 1 84 ? -24.337 -9.546 91.372 1.00 46.62 84 THR A N 1
ATOM 656 C CA . THR A 1 84 ? -24.520 -10.468 92.489 1.00 46.62 84 THR A CA 1
ATOM 657 C C . THR A 1 84 ? -25.934 -10.379 93.075 1.00 46.62 84 THR A C 1
ATOM 659 O O . THR A 1 84 ? -26.506 -9.296 93.161 1.00 46.62 84 THR A O 1
ATOM 662 N N . SER A 1 85 ? -26.485 -11.491 93.568 1.00 39.88 85 SER A N 1
ATOM 663 C CA . SER A 1 85 ? -27.453 -11.426 94.671 1.00 39.88 85 SER A CA 1
ATOM 664 C C . SER A 1 85 ? -27.433 -12.683 95.540 1.00 39.88 85 SER A C 1
ATOM 666 O O . SER A 1 85 ? -27.523 -13.820 95.092 1.00 39.88 85 SER A O 1
ATOM 668 N N . THR A 1 86 ? -27.247 -12.378 96.816 1.00 43.19 86 THR A N 1
ATOM 669 C CA . THR A 1 86 ? -27.121 -13.191 98.014 1.00 43.19 86 THR A CA 1
ATOM 670 C C . THR A 1 86 ? -28.431 -13.885 98.384 1.00 43.19 86 THR A C 1
ATOM 672 O O . THR A 1 86 ? -29.452 -13.232 98.590 1.00 43.19 86 THR A O 1
ATOM 675 N N . THR A 1 87 ? -28.379 -15.202 98.558 1.00 42.16 87 THR A N 1
ATOM 676 C CA . THR A 1 87 ? -29.451 -16.021 99.135 1.00 42.16 87 THR A CA 1
ATOM 677 C C . THR A 1 87 ? -29.520 -15.785 100.649 1.00 42.16 87 THR A C 1
ATOM 679 O O . THR A 1 87 ? -28.608 -16.174 101.377 1.00 42.16 87 THR A O 1
ATOM 682 N N . ARG A 1 88 ? -30.591 -15.148 101.143 1.00 41.12 88 ARG A N 1
ATOM 683 C CA . ARG A 1 88 ? -30.895 -15.016 102.580 1.00 41.12 88 ARG A CA 1
ATOM 684 C C . ARG A 1 88 ? -32.182 -15.785 102.885 1.00 41.12 88 ARG A C 1
ATOM 686 O O . ARG A 1 88 ? -33.233 -15.469 102.337 1.00 41.12 88 ARG A O 1
ATOM 693 N N . ALA A 1 89 ? -32.071 -16.804 103.734 1.00 44.84 89 ALA A N 1
ATOM 694 C CA . ALA A 1 89 ? -33.182 -17.612 104.225 1.00 44.84 89 ALA A CA 1
ATOM 695 C C . ALA A 1 89 ? -34.126 -16.773 105.106 1.00 44.84 89 ALA A C 1
ATOM 697 O O . ALA A 1 89 ? -33.668 -16.062 106.003 1.00 44.84 89 ALA A O 1
ATOM 698 N N . VAL A 1 90 ? -35.431 -16.864 104.839 1.00 49.81 90 VAL A N 1
ATOM 699 C CA . VAL A 1 90 ? -36.514 -16.227 105.607 1.00 49.81 90 VAL A CA 1
ATOM 700 C C . VAL A 1 90 ? -37.290 -17.321 106.369 1.00 49.81 90 VAL A C 1
ATOM 702 O O . VAL A 1 90 ? -37.456 -18.410 105.815 1.00 49.81 90 VAL A O 1
ATOM 705 N N . PRO A 1 91 ? -37.737 -17.086 107.623 1.00 55.50 91 PRO A N 1
ATOM 706 C CA . PRO A 1 91 ? -38.421 -18.077 108.462 1.00 55.50 91 PRO A CA 1
ATOM 707 C C . PRO A 1 91 ? -39.907 -18.254 108.076 1.00 55.50 91 PRO A C 1
ATOM 709 O O . PRO A 1 91 ? -40.454 -17.414 107.360 1.00 55.50 91 PRO A O 1
ATOM 712 N N . PRO A 1 92 ? -40.588 -19.314 108.558 1.00 51.75 92 PRO A N 1
ATOM 713 C CA . PRO A 1 92 ? -41.980 -19.606 108.210 1.00 51.75 92 PRO A CA 1
ATOM 714 C C . PRO A 1 92 ? -42.961 -18.626 108.889 1.00 51.75 92 PRO A C 1
ATOM 716 O O . PRO A 1 92 ? -42.779 -18.323 110.071 1.00 51.75 92 PRO A O 1
ATOM 719 N N . PRO A 1 93 ? -44.018 -18.147 108.202 1.00 45.09 93 PRO A N 1
ATOM 720 C CA . PRO A 1 93 ? -45.010 -17.271 108.812 1.00 45.09 93 PRO A CA 1
ATOM 721 C C . PRO A 1 93 ? -46.046 -18.075 109.612 1.00 45.09 93 PRO A C 1
ATOM 723 O O . PRO A 1 93 ? -46.507 -19.140 109.195 1.00 45.09 93 PRO A O 1
ATOM 726 N N . GLY A 1 94 ? -46.401 -17.541 110.782 1.00 51.38 94 GLY A N 1
ATOM 727 C CA . GLY A 1 94 ? -47.502 -18.015 111.614 1.00 51.38 94 GLY A CA 1
ATOM 728 C C . GLY A 1 94 ? -48.862 -17.821 110.938 1.00 51.38 94 GLY A C 1
ATOM 729 O O . GLY A 1 94 ? -49.033 -16.959 110.080 1.00 51.38 94 GLY A O 1
ATOM 730 N N . LYS A 1 95 ? -49.824 -18.664 111.323 1.00 53.00 95 LYS A N 1
ATOM 731 C CA . LYS A 1 95 ? -51.194 -18.666 110.797 1.00 53.00 95 LYS A CA 1
ATOM 732 C C . LYS A 1 95 ? -51.966 -17.417 111.273 1.00 53.00 95 LYS A C 1
ATOM 734 O O . LYS A 1 95 ? -52.045 -17.219 112.486 1.00 53.00 95 LYS A O 1
ATOM 739 N N . PRO A 1 96 ? -52.560 -16.626 110.364 1.00 40.62 96 PRO A N 1
ATOM 740 C CA . PRO A 1 96 ? -53.399 -15.484 110.711 1.00 40.62 96 PRO A CA 1
ATOM 741 C C . PRO A 1 96 ? -54.810 -15.931 111.117 1.00 40.62 96 PRO A C 1
ATOM 743 O O . PRO A 1 96 ? -55.365 -16.872 110.547 1.00 40.62 96 PRO A O 1
ATOM 746 N N . THR A 1 97 ? -55.375 -15.260 112.123 1.00 51.56 97 THR A N 1
ATOM 747 C CA . THR A 1 97 ? -56.700 -15.543 112.708 1.00 51.56 97 THR A CA 1
ATOM 748 C C . THR A 1 97 ? -57.518 -14.245 112.776 1.00 51.56 97 THR A C 1
ATOM 750 O O . THR A 1 97 ? -58.080 -13.926 113.817 1.00 51.56 97 THR A O 1
ATOM 753 N N . ASP A 1 98 ? -57.548 -13.471 111.683 1.00 47.19 98 ASP A N 1
ATOM 754 C CA . ASP A 1 98 ? -58.350 -12.244 111.560 1.00 47.19 98 ASP A CA 1
ATOM 755 C C . ASP A 1 98 ? -59.021 -12.154 110.159 1.00 47.19 98 ASP A C 1
ATOM 757 O O . ASP A 1 98 ? -58.334 -12.249 109.135 1.00 47.19 98 ASP A O 1
ATOM 761 N N . PRO A 1 99 ? -60.364 -12.043 110.054 1.00 56.31 99 PRO A N 1
ATOM 762 C CA . PRO A 1 99 ? -61.095 -12.021 108.778 1.00 56.31 99 PRO A CA 1
ATOM 763 C C . PRO A 1 99 ? -60.759 -10.854 107.824 1.00 56.31 99 PRO A C 1
ATOM 765 O O . PRO A 1 99 ? -61.002 -10.991 106.619 1.00 56.31 99 PRO A O 1
ATOM 768 N N . ASP A 1 100 ? -60.160 -9.755 108.298 1.00 54.19 100 ASP A N 1
ATOM 769 C CA . ASP A 1 100 ? -59.662 -8.669 107.429 1.00 54.19 100 ASP A CA 1
ATOM 770 C C . ASP A 1 100 ? -58.285 -8.980 106.794 1.00 54.19 100 ASP A C 1
ATOM 772 O O . ASP A 1 100 ? -57.977 -8.511 105.688 1.00 54.19 100 ASP A O 1
ATOM 776 N N . GLU A 1 101 ? -57.495 -9.879 107.395 1.00 52.19 101 GLU A N 1
ATOM 777 C CA . GLU A 1 101 ? -56.249 -10.403 106.809 1.00 52.19 101 GLU A CA 1
ATOM 778 C C . GLU A 1 101 ? -56.525 -11.372 105.641 1.00 52.19 101 GLU A C 1
ATOM 780 O O . GLU A 1 101 ? -55.755 -11.456 104.684 1.00 52.19 101 GLU A O 1
ATOM 785 N N . LEU A 1 102 ? -57.677 -12.056 105.640 1.00 58.62 102 LEU A N 1
ATOM 786 C CA . LEU A 1 102 ? -58.081 -12.954 104.549 1.00 58.62 102 LEU A CA 1
ATOM 787 C C . LEU A 1 102 ? -58.511 -12.185 103.283 1.00 58.62 102 LEU A C 1
ATOM 789 O O . LEU A 1 102 ? -58.247 -12.619 102.159 1.00 58.62 102 LEU A O 1
ATOM 793 N N . ARG A 1 103 ? -59.154 -11.018 103.445 1.00 65.19 103 ARG A N 1
ATOM 794 C CA . ARG A 1 103 ? -59.540 -10.135 102.325 1.00 65.19 103 ARG A CA 1
ATOM 795 C C . ARG A 1 103 ? -58.329 -9.471 101.684 1.00 65.19 103 ARG A C 1
ATOM 797 O O . ARG A 1 103 ? -58.252 -9.400 100.458 1.00 65.19 103 ARG A O 1
ATOM 804 N N . THR A 1 104 ? -57.372 -9.032 102.497 1.00 71.44 104 THR A N 1
ATOM 805 C CA . THR A 1 104 ? -56.100 -8.488 102.009 1.00 71.44 104 THR A CA 1
ATOM 806 C C . THR A 1 104 ? -55.242 -9.571 101.351 1.00 71.44 104 THR A C 1
ATOM 808 O O . THR A 1 104 ? -54.673 -9.303 100.298 1.00 71.44 104 THR A O 1
ATOM 811 N N . CYS A 1 105 ? -55.240 -10.814 101.849 1.00 73.62 105 CYS A N 1
ATOM 812 C CA . CYS A 1 105 ? -54.554 -11.946 101.209 1.00 73.62 105 CYS A CA 1
ATOM 813 C C . CYS A 1 105 ? -55.167 -12.337 99.843 1.00 73.62 105 CYS A C 1
ATOM 815 O O . CYS A 1 105 ? -54.439 -12.586 98.879 1.00 73.62 105 CYS A O 1
ATOM 817 N N . ASN A 1 106 ? -56.498 -12.304 99.708 1.00 75.81 106 ASN A N 1
ATOM 818 C CA . ASN A 1 106 ? -57.185 -12.541 98.428 1.00 75.81 106 ASN A CA 1
ATOM 819 C C . ASN A 1 106 ? -56.970 -11.399 97.412 1.00 75.81 106 ASN A C 1
ATOM 821 O O . ASN A 1 106 ? -56.807 -11.642 96.216 1.00 75.81 106 ASN A O 1
ATOM 825 N N . ALA A 1 107 ? -56.935 -10.144 97.871 1.00 80.19 107 ALA A N 1
ATOM 826 C CA . ALA A 1 107 ? -56.596 -9.002 97.020 1.00 80.19 107 ALA A CA 1
ATOM 827 C C . ALA A 1 107 ? -55.122 -9.038 96.578 1.00 80.19 107 ALA A C 1
ATOM 829 O O . ALA A 1 107 ? -54.822 -8.740 95.421 1.00 80.19 107 ALA A O 1
ATOM 830 N N . LEU A 1 108 ? -54.217 -9.458 97.470 1.00 82.69 108 LEU A N 1
ATOM 831 C CA . LEU A 1 108 ? -52.795 -9.626 97.179 1.00 82.69 108 LEU A CA 1
ATOM 832 C C . LEU A 1 108 ? -52.570 -10.734 96.144 1.00 82.69 108 LEU A C 1
ATOM 834 O O . LEU A 1 108 ? -51.912 -10.492 95.141 1.00 82.69 108 LEU A O 1
ATOM 838 N N . THR A 1 109 ? -53.193 -11.902 96.314 1.00 82.56 109 THR A N 1
ATOM 839 C CA . THR A 1 109 ? -53.103 -13.010 95.343 1.00 82.56 109 THR A CA 1
ATOM 840 C C . THR A 1 109 ? -53.717 -12.652 93.987 1.00 82.56 109 THR A C 1
ATOM 842 O O . THR A 1 109 ? -53.150 -12.993 92.950 1.00 82.56 109 THR A O 1
ATOM 845 N N . SER A 1 110 ? -54.824 -11.898 93.952 1.00 83.25 110 SER A N 1
ATOM 846 C CA . SER A 1 110 ? -55.385 -11.372 92.697 1.00 83.25 110 SER A CA 1
ATOM 847 C C . SER A 1 110 ? -54.448 -10.365 92.015 1.00 83.25 110 SER A C 1
ATOM 849 O O . SER A 1 110 ? -54.301 -10.394 90.791 1.00 83.25 110 SER A O 1
ATOM 851 N N . ALA A 1 111 ? -53.807 -9.476 92.778 1.00 85.94 111 ALA A N 1
ATOM 852 C CA . ALA A 1 111 ? -52.828 -8.526 92.252 1.00 85.94 111 ALA A CA 1
ATOM 853 C C . ALA A 1 111 ? -51.560 -9.241 91.754 1.00 85.94 111 ALA A C 1
ATOM 855 O O . ALA A 1 111 ? -51.067 -8.935 90.671 1.00 85.94 111 ALA A O 1
ATOM 856 N N . GLU A 1 112 ? -51.074 -10.246 92.483 1.00 88.94 112 GLU A N 1
ATOM 857 C CA . GLU A 1 112 ? -49.958 -11.104 92.075 1.00 88.94 112 GLU A CA 1
ATOM 858 C C . GLU A 1 112 ? -50.268 -11.852 90.776 1.00 88.94 112 GLU A C 1
ATOM 860 O O . GLU A 1 112 ? -49.414 -11.931 89.892 1.00 88.94 112 GLU A O 1
ATOM 865 N N . HIS A 1 113 ? -51.502 -12.337 90.607 1.00 89.00 113 HIS A N 1
ATOM 866 C CA . HIS A 1 113 ? -51.931 -12.987 89.371 1.00 89.00 113 HIS A CA 1
ATOM 867 C C . HIS A 1 113 ? -51.990 -12.007 88.188 1.00 89.00 113 HIS A C 1
ATOM 869 O O . HIS A 1 113 ? -51.549 -12.346 87.088 1.00 89.00 113 HIS A O 1
ATOM 875 N N . GLN A 1 114 ? -52.458 -10.770 88.403 1.00 91.25 114 GLN A N 1
ATOM 876 C CA . GLN A 1 114 ? -52.423 -9.716 87.379 1.00 91.25 114 GLN A CA 1
ATOM 877 C C . GLN A 1 114 ? -50.990 -9.327 87.006 1.00 91.25 114 GLN A C 1
ATOM 879 O O . GLN A 1 114 ? -50.674 -9.228 85.821 1.00 91.25 114 GLN A O 1
ATOM 884 N N . VAL A 1 115 ? -50.101 -9.174 87.991 1.00 93.44 115 VAL A N 1
ATOM 885 C CA . VAL A 1 115 ? -48.677 -8.895 87.759 1.00 93.44 115 VAL A CA 1
ATOM 886 C C . VAL A 1 115 ? -48.021 -10.044 86.997 1.00 93.44 115 VAL A C 1
ATOM 888 O O . VAL A 1 115 ? -47.281 -9.797 86.045 1.00 93.44 115 VAL A O 1
ATOM 891 N N . ALA A 1 116 ? -48.309 -11.298 87.353 1.00 93.06 116 ALA A N 1
ATOM 892 C CA . ALA A 1 116 ? -47.800 -12.471 86.646 1.00 93.06 116 ALA A CA 1
ATOM 893 C C . ALA A 1 116 ? -48.314 -12.542 85.198 1.00 93.06 116 ALA A C 1
ATOM 895 O O . ALA A 1 116 ? -47.530 -12.791 84.279 1.00 93.06 116 ALA A O 1
ATOM 896 N N . SER A 1 117 ? -49.601 -12.257 84.983 1.00 94.25 117 SER A N 1
ATOM 897 C CA . SER A 1 117 ? -50.221 -12.190 83.657 1.00 94.25 117 SER A CA 1
ATOM 898 C C . SER A 1 117 ? -49.593 -11.091 82.793 1.00 94.25 117 SER A C 1
ATOM 900 O O . SER A 1 117 ? -49.093 -11.365 81.701 1.00 94.25 117 SER A O 1
ATOM 902 N N . HIS A 1 118 ? -49.497 -9.864 83.315 1.00 93.88 118 HIS A N 1
ATOM 903 C CA . HIS A 1 118 ? -48.858 -8.741 82.625 1.00 93.88 118 HIS A CA 1
ATOM 904 C C . HIS A 1 118 ? -47.382 -9.016 82.335 1.00 93.88 118 HIS A C 1
ATOM 906 O O . HIS A 1 118 ? -46.901 -8.699 81.250 1.00 93.88 118 HIS A O 1
ATOM 912 N N . LYS A 1 119 ? -46.659 -9.648 83.266 1.00 95.38 119 LYS A N 1
ATOM 913 C CA . LYS A 1 119 ? -45.261 -10.050 83.070 1.00 95.38 119 LYS A CA 1
ATOM 914 C C . LYS A 1 119 ? -45.125 -11.076 81.946 1.00 95.38 119 LYS A C 1
ATOM 916 O O . LYS A 1 119 ? -44.228 -10.948 81.117 1.00 95.38 119 LYS A O 1
ATOM 921 N N . SER A 1 120 ? -46.026 -12.057 81.876 1.00 94.25 120 SER A N 1
ATOM 922 C CA . SER A 1 120 ? -46.077 -13.028 80.776 1.00 94.25 120 SER A CA 1
ATOM 923 C C . SER A 1 120 ? -46.351 -12.347 79.430 1.00 94.25 120 SER A C 1
ATOM 925 O O . SER A 1 120 ? -45.640 -12.585 78.453 1.00 94.25 120 SER A O 1
ATOM 927 N N . GLN A 1 121 ? -47.312 -11.418 79.390 1.00 96.50 121 GLN A N 1
ATOM 928 C CA . GLN A 1 121 ? -47.626 -10.642 78.190 1.00 96.50 121 GLN A CA 1
ATOM 929 C C . GLN A 1 121 ? -46.456 -9.745 77.757 1.00 96.50 121 GLN A C 1
ATOM 931 O O . GLN A 1 121 ? -46.124 -9.712 76.573 1.00 96.50 121 GLN A O 1
ATOM 936 N N . MET A 1 122 ? -45.788 -9.067 78.697 1.00 95.94 122 MET A N 1
ATOM 937 C CA . MET A 1 122 ? -44.587 -8.273 78.422 1.00 95.94 122 MET A CA 1
ATOM 938 C C . MET A 1 122 ? -43.467 -9.136 77.848 1.00 95.94 122 MET A C 1
ATOM 940 O O . MET A 1 122 ? -42.847 -8.744 76.863 1.00 95.94 122 MET A O 1
ATOM 944 N N . ASN A 1 123 ? -43.226 -10.313 78.428 1.00 96.06 123 ASN A N 1
ATOM 945 C CA . ASN A 1 123 ? -42.213 -11.242 77.935 1.00 96.06 123 ASN A CA 1
ATOM 946 C C . ASN A 1 123 ? -42.550 -11.738 76.521 1.00 96.06 123 ASN A C 1
ATOM 948 O O . ASN A 1 123 ? -41.667 -11.801 75.668 1.00 96.06 123 ASN A O 1
ATOM 952 N N . SER A 1 124 ? -43.826 -12.032 76.249 1.00 97.06 124 SER A N 1
ATOM 953 C CA . SER A 1 124 ? -44.306 -12.423 74.918 1.00 97.06 124 SER A CA 1
ATOM 954 C C . SER A 1 124 ? -44.108 -11.308 73.885 1.00 97.06 124 SER A C 1
ATOM 956 O O . SER A 1 124 ? -43.517 -11.540 72.831 1.00 97.06 124 SER A O 1
ATOM 958 N N . LEU A 1 125 ? -44.507 -10.071 74.204 1.00 96.94 125 LEU A N 1
ATOM 959 C CA . LEU A 1 125 ? -44.290 -8.908 73.337 1.00 96.94 125 LEU A CA 1
ATOM 960 C C . LEU A 1 125 ? -42.801 -8.618 73.128 1.00 96.94 125 LEU A C 1
ATOM 962 O O . LEU A 1 125 ? -42.389 -8.300 72.016 1.00 96.94 125 LEU A O 1
ATOM 966 N N . HIS A 1 126 ? -41.982 -8.763 74.170 1.00 96.69 126 HIS A N 1
ATOM 967 C CA . HIS A 1 126 ? -40.536 -8.596 74.070 1.00 96.69 126 HIS A CA 1
ATOM 968 C C . HIS A 1 126 ? -39.913 -9.635 73.129 1.00 96.69 126 HIS A C 1
ATOM 970 O O . HIS A 1 126 ? -39.108 -9.284 72.269 1.00 96.69 126 HIS A O 1
ATOM 976 N N . MET A 1 127 ? -40.340 -10.896 73.225 1.00 96.69 127 MET A N 1
ATOM 977 C CA . MET A 1 127 ? -39.914 -11.966 72.322 1.00 96.69 127 MET A CA 1
ATOM 978 C C . MET A 1 127 ? -40.365 -11.706 70.876 1.00 96.69 127 MET A C 1
ATOM 980 O O . MET A 1 127 ? -39.577 -11.885 69.945 1.00 96.69 127 MET A O 1
ATOM 984 N N . GLN A 1 128 ? -41.593 -11.217 70.669 1.00 97.38 128 GLN A N 1
ATOM 985 C CA . GLN A 1 128 ? -42.082 -10.827 69.341 1.00 97.38 128 GLN A CA 1
ATOM 986 C C . GLN A 1 128 ? -41.282 -9.658 68.756 1.00 97.38 128 GLN A C 1
ATOM 988 O O . GLN A 1 128 ? -40.856 -9.730 67.605 1.00 97.38 128 GLN A O 1
ATOM 993 N N . LEU A 1 129 ? -41.023 -8.610 69.544 1.00 97.38 129 LEU A N 1
ATOM 994 C CA . LEU A 1 129 ? -40.196 -7.479 69.123 1.00 97.38 129 LEU A CA 1
ATOM 995 C C . LEU A 1 129 ? -38.776 -7.927 68.781 1.00 97.38 129 LEU A C 1
ATOM 997 O O . LEU A 1 129 ? -38.273 -7.545 67.731 1.00 97.38 129 LEU A O 1
ATOM 1001 N N . SER A 1 130 ? -38.158 -8.776 69.607 1.00 97.62 130 SER A N 1
ATOM 1002 C CA . SER A 1 130 ? -36.827 -9.329 69.331 1.00 97.62 130 SER A CA 1
ATOM 1003 C C . SER A 1 130 ? -36.795 -10.177 68.057 1.00 97.62 130 SER A C 1
ATOM 1005 O O . SER A 1 130 ? -35.799 -10.178 67.336 1.00 97.62 130 SER A O 1
ATOM 1007 N N . THR A 1 131 ? -37.873 -10.907 67.765 1.00 97.62 131 THR A N 1
ATOM 1008 C CA . THR A 1 131 ? -37.979 -11.704 66.535 1.00 97.62 131 THR A CA 1
ATOM 1009 C C . THR A 1 131 ? -38.088 -10.781 65.324 1.00 97.62 131 THR A C 1
ATOM 1011 O O . THR A 1 131 ? -37.322 -10.909 64.373 1.00 97.62 131 THR A O 1
ATOM 1014 N N . ARG A 1 132 ? -38.965 -9.772 65.393 1.00 97.44 132 ARG A N 1
ATOM 1015 C CA . ARG A 1 132 ? -39.149 -8.780 64.325 1.00 97.44 132 ARG A CA 1
ATOM 1016 C C . ARG A 1 132 ? -37.900 -7.946 64.059 1.00 97.44 132 ARG A C 1
ATOM 1018 O O . ARG A 1 132 ? -37.595 -7.672 62.903 1.00 97.44 132 ARG A O 1
ATOM 1025 N N . THR A 1 133 ? -37.162 -7.543 65.092 1.00 97.12 133 THR A N 1
ATOM 1026 C CA . THR A 1 133 ? -35.902 -6.806 64.911 1.00 97.12 133 THR A CA 1
ATOM 1027 C C . THR A 1 133 ? -34.834 -7.678 64.255 1.00 97.12 133 THR A C 1
ATOM 1029 O O . THR A 1 133 ? -34.117 -7.188 63.384 1.00 97.12 133 THR A O 1
ATOM 1032 N N . SER A 1 134 ? -34.767 -8.969 64.599 1.00 97.00 134 SER A N 1
ATOM 1033 C CA . SER A 1 134 ? -33.886 -9.932 63.928 1.00 97.00 134 SER A CA 1
ATOM 1034 C C . SER A 1 134 ? -34.263 -10.128 62.454 1.00 97.00 134 SER A C 1
ATOM 1036 O O . SER A 1 134 ? -33.392 -10.045 61.587 1.00 97.00 134 SER A O 1
ATOM 1038 N N . GLU A 1 135 ? -35.556 -10.287 62.149 1.00 97.88 135 GLU A N 1
ATOM 1039 C CA . GLU A 1 135 ? -36.071 -10.370 60.773 1.00 97.88 135 GLU A CA 1
ATOM 1040 C C . GLU A 1 135 ? -35.724 -9.112 59.966 1.00 97.88 135 GLU A C 1
ATOM 1042 O O . GLU A 1 135 ? -35.182 -9.214 58.866 1.00 97.88 135 GLU A O 1
ATOM 1047 N N . LEU A 1 136 ? -35.978 -7.918 60.514 1.00 97.56 136 LEU A N 1
ATOM 1048 C CA . LEU A 1 136 ? -35.649 -6.648 59.860 1.00 97.56 136 LEU A CA 1
ATOM 1049 C C . LEU A 1 136 ? -34.150 -6.518 59.593 1.00 97.56 136 LEU A C 1
ATOM 1051 O O . LEU A 1 136 ? -33.762 -6.105 58.501 1.00 97.56 136 LEU A O 1
ATOM 1055 N N . HIS A 1 137 ? -33.306 -6.909 60.549 1.00 96.81 137 HIS A N 1
ATOM 1056 C CA . HIS A 1 137 ? -31.859 -6.895 60.361 1.00 96.81 137 HIS A CA 1
ATOM 1057 C C . HIS A 1 137 ? -31.421 -7.876 59.264 1.00 96.81 137 HIS A C 1
ATOM 1059 O O . HIS A 1 137 ? -30.601 -7.535 58.409 1.00 96.81 137 HIS A O 1
ATOM 1065 N N . GLN A 1 138 ? -32.019 -9.070 59.222 1.00 98.00 138 GLN A N 1
ATOM 1066 C CA . GLN A 1 138 ? -31.754 -10.053 58.176 1.00 98.00 138 GLN A CA 1
ATOM 1067 C C . GLN A 1 138 ? -32.199 -9.549 56.794 1.00 98.00 138 GLN A C 1
ATOM 1069 O O . GLN A 1 138 ? -31.482 -9.733 55.810 1.00 98.00 138 GLN A O 1
ATOM 1074 N N . HIS A 1 139 ? -33.366 -8.909 56.702 1.00 96.81 139 HIS A N 1
ATOM 1075 C CA . HIS A 1 139 ? -33.859 -8.319 55.459 1.00 96.81 139 HIS A CA 1
ATOM 1076 C C . HIS A 1 139 ? -32.997 -7.141 55.000 1.00 96.81 139 HIS A C 1
ATOM 1078 O O . HIS A 1 139 ? -32.670 -7.077 53.816 1.00 96.81 139 HIS A O 1
ATOM 1084 N N . ALA A 1 140 ? -32.563 -6.271 55.915 1.00 97.75 140 ALA A N 1
ATOM 1085 C CA . ALA A 1 140 ? -31.654 -5.168 55.611 1.00 97.75 140 ALA A CA 1
ATOM 1086 C C . ALA A 1 140 ? -30.308 -5.679 55.071 1.00 97.75 140 ALA A C 1
ATOM 1088 O O . ALA A 1 140 ? -29.863 -5.236 54.016 1.00 97.75 140 ALA A O 1
ATOM 1089 N N . SER A 1 141 ? -29.714 -6.685 55.722 1.00 97.50 141 SER A N 1
ATOM 1090 C CA . SER A 1 141 ? -28.466 -7.306 55.256 1.00 97.50 141 SER A CA 1
ATOM 1091 C C . SER A 1 141 ? -28.618 -7.970 53.879 1.00 97.50 141 SER A C 1
ATOM 1093 O O . SER A 1 141 ? -27.741 -7.852 53.021 1.00 97.50 141 SER A O 1
ATOM 1095 N N . LYS A 1 142 ? -29.755 -8.634 53.618 1.00 98.06 142 LYS A N 1
ATOM 1096 C CA . LYS A 1 142 ? -30.063 -9.198 52.292 1.00 98.06 142 LYS A CA 1
ATOM 1097 C C . LYS A 1 142 ? -30.223 -8.108 51.228 1.00 98.06 142 LYS A C 1
ATOM 1099 O O . LYS A 1 142 ? -29.736 -8.299 50.116 1.00 98.06 142 LYS A O 1
ATOM 1104 N N . ALA A 1 143 ? -30.883 -6.995 51.551 1.00 97.81 143 ALA A N 1
ATOM 1105 C CA . ALA A 1 143 ? -31.062 -5.872 50.634 1.00 97.81 143 ALA A CA 1
ATOM 1106 C C . ALA A 1 143 ? -29.715 -5.238 50.261 1.00 97.81 143 ALA A C 1
ATOM 1108 O O . ALA A 1 143 ? -29.429 -5.096 49.076 1.00 97.81 143 ALA A O 1
ATOM 1109 N N . GLU A 1 144 ? -28.851 -4.983 51.246 1.00 98.19 144 GLU A N 1
ATOM 1110 C CA . GLU A 1 144 ? -27.497 -4.460 51.023 1.00 98.19 144 GLU A CA 1
ATOM 1111 C C . GLU A 1 144 ? -26.654 -5.413 50.156 1.00 98.19 144 GLU A C 1
ATOM 1113 O O . GLU A 1 144 ? -25.992 -4.994 49.204 1.00 98.19 144 GLU A O 1
ATOM 1118 N N . MET A 1 145 ? -26.717 -6.724 50.421 1.00 98.19 145 MET A N 1
ATOM 1119 C CA . MET A 1 145 ? -26.021 -7.726 49.607 1.00 98.19 145 MET A CA 1
ATOM 1120 C C . MET A 1 145 ? -26.515 -7.735 48.153 1.00 98.19 145 MET A C 1
ATOM 1122 O O . MET A 1 145 ? -25.709 -7.862 47.228 1.00 98.19 145 MET A O 1
ATOM 1126 N N . LEU A 1 146 ? -27.829 -7.640 47.937 1.00 98.12 146 LEU A N 1
ATOM 1127 C CA . LEU A 1 146 ? -28.417 -7.605 46.598 1.00 98.12 146 LEU A CA 1
ATOM 1128 C C . LEU A 1 146 ? -28.072 -6.311 45.864 1.00 98.12 146 LEU A C 1
ATOM 1130 O O . LEU A 1 146 ? -27.736 -6.372 44.685 1.00 98.12 146 LEU A O 1
ATOM 1134 N N . GLU A 1 147 ? -28.093 -5.171 46.550 1.00 98.12 147 GLU A N 1
ATOM 1135 C CA . GLU A 1 147 ? -27.693 -3.881 45.989 1.00 98.12 147 GLU A CA 1
ATOM 1136 C C . GLU A 1 147 ? -26.225 -3.902 45.555 1.00 98.12 147 GLU A C 1
ATOM 1138 O O . GLU A 1 147 ? -25.902 -3.504 44.435 1.00 98.12 147 GLU A O 1
ATOM 1143 N N . LYS A 1 148 ? -25.344 -4.486 46.375 1.00 98.19 148 LYS A N 1
ATOM 1144 C CA . LYS A 1 148 ? -23.938 -4.683 46.013 1.00 98.19 148 LYS A CA 1
ATOM 1145 C C . LYS A 1 148 ? -23.776 -5.577 44.779 1.00 98.19 148 LYS A C 1
ATOM 1147 O O . LYS A 1 148 ? -23.065 -5.198 43.853 1.00 98.19 148 LYS A O 1
ATOM 1152 N N . LYS A 1 149 ? -24.462 -6.726 44.719 1.00 97.94 149 LYS A N 1
ATOM 1153 C CA . LYS A 1 149 ? -24.436 -7.619 43.540 1.00 97.94 149 LYS A CA 1
ATOM 1154 C C . LYS A 1 149 ? -24.980 -6.932 42.287 1.00 97.94 149 LYS A C 1
ATOM 1156 O O . LYS A 1 149 ? -24.456 -7.117 41.190 1.00 97.94 149 LYS A O 1
ATOM 1161 N N . LEU A 1 150 ? -26.028 -6.129 42.437 1.00 97.94 150 LEU A N 1
ATOM 1162 C CA . LEU A 1 150 ? -26.598 -5.342 41.350 1.00 97.94 150 LEU A CA 1
ATOM 1163 C C . LEU A 1 150 ? -25.586 -4.304 40.852 1.00 97.94 150 LEU A C 1
ATOM 1165 O O . LEU A 1 150 ? -25.408 -4.151 39.647 1.00 97.94 150 LEU A O 1
ATOM 1169 N N . GLN A 1 151 ? -24.867 -3.637 41.754 1.00 98.06 151 GLN A N 1
ATOM 1170 C CA . 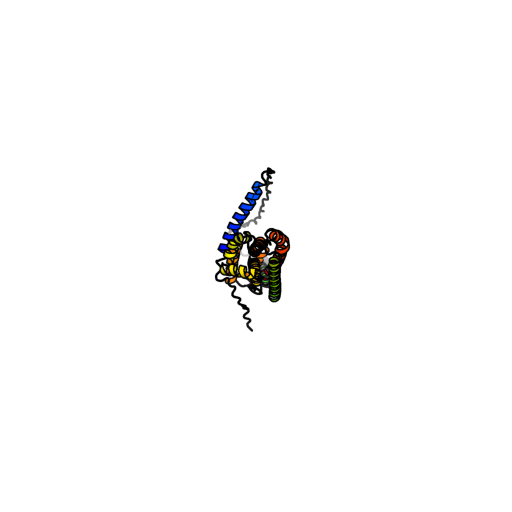GLN A 1 151 ? -23.825 -2.693 41.367 1.00 98.06 151 GLN A CA 1
ATOM 1171 C C . GLN A 1 151 ? -22.643 -3.387 40.671 1.00 98.06 151 GLN A C 1
ATOM 1173 O O . GLN A 1 151 ? -22.174 -2.907 39.642 1.00 98.06 151 GLN A O 1
ATOM 1178 N N . GLU A 1 152 ? -22.194 -4.538 41.175 1.00 97.88 152 GLU A N 1
ATOM 1179 C CA . GLU A 1 152 ? -21.129 -5.341 40.552 1.00 97.88 152 GLU A CA 1
ATOM 1180 C C . GLU A 1 152 ? -21.517 -5.812 39.142 1.00 97.88 152 GLU A C 1
ATOM 1182 O O . GLU A 1 152 ? -20.730 -5.699 38.201 1.00 97.88 152 GLU A O 1
ATOM 1187 N N . THR A 1 153 ? -22.752 -6.291 38.967 1.00 97.69 153 THR A N 1
ATOM 1188 C CA . THR A 1 153 ? -23.258 -6.721 37.654 1.00 97.69 153 THR A CA 1
ATOM 1189 C C . THR A 1 153 ? -23.418 -5.557 36.681 1.00 97.69 153 THR A C 1
ATOM 1191 O O . THR A 1 153 ? -23.084 -5.720 35.509 1.00 97.69 153 THR A O 1
ATOM 1194 N N . LYS A 1 154 ? -23.847 -4.373 37.140 1.00 98.00 154 LYS A N 1
ATOM 1195 C CA . LYS A 1 154 ? -23.877 -3.156 36.310 1.00 98.00 154 LYS A CA 1
ATOM 1196 C C . LYS A 1 154 ? -22.492 -2.782 35.794 1.00 98.00 154 LYS A C 1
ATOM 1198 O O . LYS A 1 154 ? -22.334 -2.599 34.593 1.00 98.00 154 LYS A O 1
ATOM 1203 N N . VAL A 1 155 ? -21.490 -2.748 36.674 1.00 97.69 155 VAL A N 1
ATOM 1204 C CA . VAL A 1 155 ? -20.102 -2.442 36.285 1.00 97.69 155 VAL A CA 1
ATOM 1205 C C . VAL A 1 155 ? -19.580 -3.459 35.264 1.00 97.69 155 VAL A C 1
ATOM 1207 O O . VAL A 1 155 ? -18.947 -3.080 34.279 1.00 97.69 155 VAL A O 1
ATOM 1210 N N . LEU A 1 156 ? -19.879 -4.749 35.449 1.00 98.00 156 LEU A N 1
ATOM 1211 C CA . LEU A 1 156 ? -19.488 -5.789 34.495 1.00 98.00 156 LEU A CA 1
ATOM 1212 C C . LEU A 1 156 ? -20.185 -5.627 33.134 1.00 98.00 156 LEU A C 1
ATOM 1214 O O . LEU A 1 156 ? -19.544 -5.787 32.096 1.00 98.00 156 LEU A O 1
ATOM 1218 N N . LEU A 1 157 ? -21.483 -5.310 33.125 1.00 98.06 157 LEU A N 1
ATOM 1219 C CA . LEU A 1 157 ? -22.244 -5.085 31.894 1.00 98.06 157 LEU A CA 1
ATOM 1220 C C . LEU A 1 157 ? -21.750 -3.851 31.135 1.00 98.06 157 LEU A C 1
ATOM 1222 O O . LEU A 1 157 ? -21.609 -3.912 29.915 1.00 98.06 157 LEU A O 1
ATOM 1226 N N . GLU A 1 158 ? -21.442 -2.759 31.835 1.00 97.75 158 GLU A N 1
ATOM 1227 C CA . GLU A 1 158 ? -20.847 -1.562 31.234 1.00 97.75 158 GLU A CA 1
ATOM 1228 C C . GLU A 1 158 ? -19.491 -1.885 30.595 1.00 97.75 158 GLU A C 1
ATOM 1230 O O . GLU A 1 158 ? -19.277 -1.566 29.424 1.00 97.75 158 GLU A O 1
ATOM 1235 N N . ALA A 1 159 ? -18.614 -2.606 31.303 1.00 95.81 159 ALA A N 1
ATOM 1236 C CA . ALA A 1 159 ? -17.323 -3.035 30.766 1.00 95.81 159 ALA A CA 1
ATOM 1237 C C . ALA A 1 159 ? -17.477 -3.901 29.501 1.00 95.81 159 ALA A C 1
ATOM 1239 O O . ALA A 1 159 ? -16.844 -3.629 28.481 1.00 95.81 159 ALA A O 1
ATOM 1240 N N . ARG A 1 160 ? -18.376 -4.895 29.522 1.00 95.88 160 ARG A N 1
ATOM 1241 C CA . ARG A 1 160 ? -18.649 -5.749 28.352 1.00 95.88 160 ARG A CA 1
ATOM 1242 C C . ARG A 1 160 ? -19.270 -4.991 27.187 1.00 95.88 160 ARG A C 1
ATOM 1244 O O . ARG A 1 160 ? -18.969 -5.303 26.041 1.00 95.88 160 ARG A O 1
ATOM 1251 N N . THR A 1 161 ? -20.104 -3.993 27.462 1.00 95.50 161 THR A N 1
ATOM 1252 C CA . THR A 1 161 ? -20.691 -3.143 26.419 1.00 95.50 161 THR A CA 1
ATOM 1253 C C . THR A 1 161 ? -19.605 -2.330 25.721 1.00 95.50 161 THR A C 1
ATOM 1255 O O . THR A 1 161 ? -19.580 -2.272 24.496 1.00 95.50 161 THR A O 1
ATOM 1258 N N . VAL A 1 162 ? -18.662 -1.759 26.477 1.00 91.81 162 VAL A N 1
ATOM 1259 C CA . VAL A 1 162 ? -17.517 -1.033 25.905 1.00 91.81 162 VAL A CA 1
ATOM 1260 C C . VAL A 1 162 ? -16.639 -1.960 25.057 1.00 91.81 162 VAL A C 1
ATOM 1262 O O . VAL A 1 162 ? -16.282 -1.597 23.936 1.00 91.81 162 VAL A O 1
ATOM 1265 N N . GLU A 1 163 ? -16.337 -3.168 25.541 1.00 92.44 163 GLU A N 1
ATOM 1266 C CA . GLU A 1 163 ? -15.574 -4.173 24.786 1.00 92.44 163 GLU A CA 1
ATOM 1267 C C . GLU A 1 163 ? -16.286 -4.597 23.494 1.00 92.44 163 GLU A C 1
ATOM 1269 O O . GLU A 1 163 ? -15.656 -4.655 22.439 1.00 92.44 163 GLU A O 1
ATOM 1274 N N . LEU A 1 164 ? -17.597 -4.852 23.553 1.00 90.44 164 LEU A N 1
ATOM 1275 C CA . LEU A 1 164 ? -18.393 -5.217 22.381 1.00 90.44 164 LEU A CA 1
ATOM 1276 C C . LEU A 1 164 ? -18.488 -4.073 21.377 1.00 90.44 164 LEU A C 1
ATOM 1278 O O . LEU A 1 164 ? -18.373 -4.326 20.186 1.00 90.44 164 LEU A O 1
ATOM 1282 N N . CYS A 1 165 ? -18.634 -2.826 21.825 1.00 83.38 165 CYS A N 1
ATOM 1283 C CA . CYS A 1 165 ? -18.604 -1.666 20.936 1.00 83.38 165 CYS A CA 1
ATOM 1284 C C . CYS A 1 165 ? -17.247 -1.530 20.232 1.00 83.38 165 CYS A C 1
ATOM 1286 O O . CYS A 1 165 ? -17.207 -1.268 19.031 1.00 83.38 165 CYS A O 1
ATOM 1288 N N . ALA A 1 166 ? -16.137 -1.749 20.945 1.00 76.56 166 ALA A N 1
ATOM 1289 C CA . ALA A 1 166 ? -14.802 -1.739 20.350 1.00 76.56 166 ALA A CA 1
ATOM 1290 C C . ALA A 1 166 ? -14.609 -2.898 19.355 1.00 76.56 166 ALA A C 1
ATOM 1292 O O . ALA A 1 166 ? -14.103 -2.685 18.254 1.00 76.56 166 ALA A O 1
ATOM 1293 N N . ALA A 1 167 ? -15.064 -4.104 19.706 1.00 81.94 167 ALA A N 1
ATOM 1294 C CA . ALA A 1 167 ? -15.029 -5.268 18.824 1.00 81.94 167 ALA A CA 1
ATOM 1295 C C . ALA A 1 167 ? -15.925 -5.077 17.592 1.00 81.94 167 ALA A C 1
ATOM 1297 O O . ALA A 1 167 ? -15.530 -5.414 16.483 1.00 81.94 167 ALA A O 1
ATOM 1298 N N . GLN A 1 168 ? -17.106 -4.486 17.755 1.00 78.44 168 GLN A N 1
ATOM 1299 C CA . GLN A 1 168 ? -18.014 -4.204 16.652 1.00 78.44 168 GLN A CA 1
ATOM 1300 C C . GLN A 1 168 ? -17.423 -3.150 15.720 1.00 78.44 168 GLN A C 1
ATOM 1302 O O . GLN A 1 168 ? -17.405 -3.382 14.520 1.00 78.44 168 GLN A O 1
ATOM 1307 N N . ALA A 1 169 ? -16.853 -2.063 16.249 1.00 71.25 169 ALA A N 1
ATOM 1308 C CA . ALA A 1 169 ? -16.128 -1.080 15.443 1.00 71.25 169 ALA A CA 1
ATOM 1309 C C . ALA A 1 169 ? -14.952 -1.706 14.673 1.00 71.25 169 ALA A C 1
ATOM 1311 O O . ALA A 1 169 ? -14.628 -1.262 13.575 1.00 71.25 169 ALA A O 1
ATOM 1312 N N . PHE A 1 170 ? -14.341 -2.752 15.233 1.00 68.19 170 PHE A N 1
ATOM 1313 C CA . PHE A 1 170 ? -13.284 -3.524 14.589 1.00 68.19 170 PHE A CA 1
ATOM 1314 C C . PHE A 1 170 ? -13.813 -4.490 13.510 1.00 68.19 170 PHE A C 1
ATOM 1316 O O . PHE A 1 170 ? -13.118 -4.754 12.535 1.00 68.19 170 PHE A O 1
ATOM 1323 N N . VAL A 1 171 ? -15.033 -5.017 13.656 1.00 68.94 171 VAL A N 1
ATOM 1324 C CA . VAL A 1 171 ? -15.635 -5.998 12.731 1.00 68.94 171 VAL A CA 1
ATOM 1325 C C . VAL A 1 171 ? -16.441 -5.337 11.605 1.00 68.94 171 VAL A C 1
ATOM 1327 O O . VAL A 1 171 ? -16.492 -5.867 10.499 1.00 68.94 171 VAL A O 1
ATOM 1330 N N . THR A 1 172 ? -17.078 -4.186 11.837 1.00 64.50 172 THR A N 1
ATOM 1331 C CA . THR A 1 172 ? -18.006 -3.557 10.876 1.00 64.50 172 THR A CA 1
ATOM 1332 C C . THR A 1 172 ? -17.326 -2.675 9.834 1.00 64.50 172 THR A C 1
ATOM 1334 O O . THR A 1 172 ? -17.927 -1.719 9.340 1.00 64.50 172 THR A O 1
ATOM 1337 N N . THR A 1 173 ? -16.078 -2.955 9.483 1.00 65.31 173 THR A N 1
ATOM 1338 C CA . THR A 1 173 ? -15.345 -2.162 8.501 1.00 65.31 173 THR A CA 1
ATOM 1339 C C . THR A 1 173 ? -15.797 -2.536 7.091 1.00 65.31 173 THR A C 1
ATOM 1341 O O . THR A 1 173 ? -15.166 -3.319 6.384 1.00 65.31 173 THR A O 1
ATOM 1344 N N . ALA A 1 174 ? -16.947 -1.988 6.692 1.00 80.12 174 ALA A N 1
ATOM 1345 C CA . ALA A 1 174 ? -17.361 -1.975 5.300 1.00 80.12 174 ALA A CA 1
ATOM 1346 C C . ALA A 1 174 ? -16.239 -1.361 4.454 1.00 80.12 174 ALA A C 1
ATOM 1348 O O . ALA A 1 174 ? -15.601 -0.386 4.865 1.00 80.12 174 ALA A O 1
ATOM 1349 N N . ASP A 1 175 ? -16.005 -1.936 3.278 1.00 89.19 175 ASP A N 1
ATOM 1350 C CA . ASP A 1 175 ? -15.028 -1.399 2.344 1.00 89.19 175 ASP A CA 1
ATOM 1351 C C . ASP A 1 175 ? -15.367 0.059 2.024 1.00 89.19 175 ASP A C 1
ATOM 1353 O O . ASP A 1 175 ? -16.482 0.378 1.608 1.00 89.19 175 ASP A O 1
ATOM 1357 N N . SER A 1 176 ? -14.394 0.953 2.196 1.00 91.25 176 SER A N 1
ATOM 1358 C CA . SER A 1 176 ? -14.549 2.348 1.765 1.00 91.25 176 SER A CA 1
ATOM 1359 C C . SER A 1 176 ? -14.356 2.505 0.256 1.00 91.25 176 SER A C 1
ATOM 1361 O O . SER A 1 176 ? -14.727 3.532 -0.310 1.00 91.25 176 SER A O 1
ATOM 1363 N N . MET A 1 177 ? -13.769 1.496 -0.394 1.00 92.56 177 MET A N 1
ATOM 1364 C CA . MET A 1 177 ? -13.542 1.433 -1.834 1.00 92.56 177 MET A CA 1
ATOM 1365 C C . MET A 1 177 ? -13.883 0.030 -2.330 1.00 92.56 177 MET A C 1
ATOM 1367 O O . MET A 1 177 ? -13.469 -0.959 -1.738 1.00 92.56 177 MET A O 1
ATOM 1371 N N . SER A 1 178 ? -14.584 -0.076 -3.450 1.00 93.50 178 SER A N 1
ATOM 1372 C CA . SER A 1 178 ? -14.842 -1.366 -4.088 1.00 93.50 178 SER A CA 1
ATOM 1373 C C . SER A 1 178 ? -13.604 -1.892 -4.826 1.00 93.50 178 SER A C 1
ATOM 1375 O O . SER A 1 178 ? -12.777 -1.127 -5.330 1.00 93.50 178 SER A O 1
ATOM 1377 N N . VAL A 1 179 ? -13.507 -3.216 -4.984 1.00 92.38 179 VAL A N 1
ATOM 1378 C CA . VAL A 1 179 ? -12.457 -3.846 -5.810 1.00 92.38 179 VAL A CA 1
ATOM 1379 C C . VAL A 1 179 ? -12.483 -3.308 -7.249 1.00 92.38 179 VAL A C 1
ATOM 1381 O O . VAL A 1 179 ? -11.430 -3.062 -7.828 1.00 92.38 179 VAL A O 1
ATOM 1384 N N . ALA A 1 180 ? -13.671 -3.037 -7.801 1.00 94.44 180 ALA A N 1
ATOM 1385 C CA . ALA A 1 180 ? -13.827 -2.479 -9.145 1.00 94.44 180 ALA A CA 1
ATOM 1386 C C . ALA A 1 180 ? -13.214 -1.074 -9.286 1.00 94.44 180 ALA A C 1
ATOM 1388 O O . ALA A 1 180 ? -12.654 -0.738 -10.331 1.00 94.44 180 ALA A O 1
ATOM 1389 N N . GLU A 1 181 ? -13.288 -0.245 -8.243 1.00 95.62 181 GLU A N 1
ATOM 1390 C CA . GLU A 1 181 ? -12.609 1.051 -8.236 1.00 95.62 181 GLU A CA 1
ATOM 1391 C C . GLU A 1 181 ? -11.094 0.873 -8.210 1.00 95.62 181 GLU A C 1
ATOM 1393 O O . GLU A 1 181 ? -10.408 1.520 -8.999 1.00 95.62 181 GLU A O 1
ATOM 1398 N N . VAL A 1 182 ? -10.568 -0.039 -7.383 1.00 95.75 182 VAL A N 1
ATOM 1399 C CA . VAL A 1 182 ? -9.129 -0.361 -7.370 1.00 95.75 182 VAL A CA 1
ATOM 1400 C C . VAL A 1 182 ? -8.659 -0.796 -8.759 1.00 95.75 182 VAL A C 1
ATOM 1402 O O . VAL A 1 182 ? -7.667 -0.260 -9.251 1.00 95.75 182 VAL A O 1
ATOM 1405 N N . THR A 1 183 ? -9.399 -1.682 -9.433 1.00 95.06 183 THR A N 1
ATOM 1406 C CA . THR A 1 183 ? -9.098 -2.117 -10.806 1.00 95.06 183 THR A CA 1
ATOM 1407 C C . THR A 1 183 ? -9.010 -0.935 -11.772 1.00 95.06 183 THR A C 1
ATOM 1409 O O . THR A 1 183 ? -8.005 -0.794 -12.464 1.00 95.06 183 THR A O 1
ATOM 1412 N N . ARG A 1 184 ? -9.984 -0.015 -11.753 1.00 96.50 184 ARG A N 1
ATOM 1413 C CA . ARG A 1 184 ? -9.962 1.190 -12.606 1.00 96.50 184 ARG A CA 1
ATOM 1414 C C . ARG A 1 184 ? -8.758 2.092 -12.333 1.00 96.50 184 ARG A C 1
ATOM 1416 O O . ARG A 1 184 ? -8.241 2.731 -13.248 1.00 96.50 184 ARG A O 1
ATOM 1423 N N . PHE A 1 185 ? -8.318 2.200 -11.079 1.00 96.12 185 PHE A N 1
ATOM 1424 C CA . PHE A 1 185 ? -7.111 2.961 -10.744 1.00 96.12 185 PHE A CA 1
ATOM 1425 C C . PHE A 1 185 ? -5.842 2.281 -11.265 1.00 96.12 185 PHE A C 1
ATOM 1427 O O . PHE A 1 185 ? -4.943 2.976 -11.736 1.00 96.12 185 PHE A O 1
ATOM 1434 N N . VAL A 1 186 ? -5.779 0.948 -11.218 1.00 96.31 186 VAL A N 1
ATOM 1435 C CA . VAL A 1 186 ? -4.663 0.160 -11.761 1.00 96.31 186 VAL A CA 1
ATOM 1436 C C . VAL A 1 186 ? -4.596 0.267 -13.284 1.00 96.31 186 VAL A C 1
ATOM 1438 O O . VAL A 1 186 ? -3.518 0.501 -13.819 1.00 96.31 186 VAL A O 1
ATOM 1441 N N . GLU A 1 187 ? -5.729 0.184 -13.982 1.00 95.88 187 GLU A N 1
ATOM 1442 C CA . GLU A 1 187 ? -5.805 0.394 -15.437 1.00 95.88 187 GLU A CA 1
ATOM 1443 C C . GLU A 1 187 ? -5.273 1.779 -15.822 1.00 95.88 187 GLU A C 1
ATOM 1445 O O . GLU A 1 187 ? -4.365 1.896 -16.642 1.00 95.88 187 GLU A O 1
ATOM 1450 N N . LYS A 1 188 ? -5.742 2.827 -15.131 1.00 96.75 188 LYS A N 1
ATOM 1451 C CA . LYS A 1 188 ? -5.243 4.197 -15.321 1.00 96.75 188 LYS A CA 1
ATOM 1452 C C . LYS A 1 188 ? -3.761 4.350 -14.997 1.00 96.75 188 LYS A C 1
ATOM 1454 O O . LYS A 1 188 ? -3.126 5.250 -15.536 1.00 96.75 188 LYS A O 1
ATOM 1459 N N . LEU A 1 189 ? -3.218 3.570 -14.062 1.00 96.56 189 LEU A N 1
ATOM 1460 C CA . LEU A 1 189 ? -1.784 3.571 -13.787 1.00 96.56 189 LEU A CA 1
ATOM 1461 C C . LEU A 1 189 ? -1.024 2.921 -14.948 1.00 96.56 189 LEU A C 1
ATOM 1463 O O . LEU A 1 189 ? -0.047 3.501 -15.407 1.00 96.56 189 LEU A O 1
ATOM 1467 N N . ASN A 1 190 ? -1.484 1.773 -15.447 1.00 96.25 190 ASN A N 1
ATOM 1468 C CA . ASN A 1 190 ? -0.857 1.083 -16.576 1.00 96.25 190 ASN A CA 1
ATOM 1469 C C . ASN A 1 190 ? -0.828 1.961 -17.836 1.00 96.25 190 ASN A C 1
ATOM 1471 O O . ASN A 1 190 ? 0.208 2.033 -18.493 1.00 96.25 190 ASN A O 1
ATOM 1475 N N . ASP A 1 191 ? -1.917 2.677 -18.130 1.00 96.44 191 ASP A N 1
ATOM 1476 C CA . ASP A 1 191 ? -1.973 3.606 -19.266 1.00 96.44 191 ASP A CA 1
ATOM 1477 C C . ASP A 1 191 ? -0.920 4.722 -19.155 1.00 96.44 191 ASP A C 1
ATOM 1479 O O . ASP A 1 191 ? -0.257 5.050 -20.137 1.00 96.44 191 ASP A O 1
ATOM 1483 N N . GLU A 1 192 ? -0.703 5.272 -17.958 1.00 96.94 192 GLU A N 1
ATOM 1484 C CA . GLU A 1 192 ? 0.341 6.284 -17.734 1.00 96.94 192 GLU A CA 1
ATOM 1485 C C . GLU A 1 192 ? 1.743 5.707 -17.878 1.00 96.94 192 GLU A C 1
ATOM 1487 O O . GLU A 1 192 ? 2.620 6.352 -18.444 1.00 96.94 192 GLU A O 1
ATOM 1492 N N . VAL A 1 193 ? 1.975 4.494 -17.369 1.00 96.69 193 VAL A N 1
ATOM 1493 C CA . VAL A 1 193 ? 3.277 3.834 -17.510 1.00 96.69 193 VAL A CA 1
ATOM 1494 C C . VAL A 1 193 ? 3.600 3.601 -18.985 1.00 96.69 193 VAL A C 1
ATOM 1496 O O . VAL A 1 193 ? 4.714 3.899 -19.417 1.00 96.69 193 VAL A O 1
ATOM 1499 N N . TYR A 1 194 ? 2.615 3.148 -19.762 1.00 96.81 194 TYR A N 1
ATOM 1500 C CA . TYR A 1 194 ? 2.735 3.007 -21.209 1.00 96.81 194 TYR A CA 1
ATOM 1501 C C . TYR A 1 194 ? 3.052 4.350 -21.885 1.00 96.81 194 TYR A C 1
ATOM 1503 O O . TYR A 1 194 ? 4.041 4.456 -22.607 1.00 96.81 194 TYR A O 1
ATOM 1511 N N . GLN A 1 195 ? 2.286 5.405 -21.588 1.00 96.62 195 GLN A N 1
ATOM 1512 C CA . GLN A 1 195 ? 2.522 6.742 -22.150 1.00 96.62 195 GLN A CA 1
ATOM 1513 C C . GLN A 1 195 ? 3.911 7.294 -21.808 1.00 96.62 195 GLN A C 1
ATOM 1515 O O . GLN A 1 195 ? 4.557 7.922 -22.645 1.00 96.62 195 GLN A O 1
ATOM 1520 N N . VAL A 1 196 ? 4.405 7.062 -20.587 1.00 96.38 196 VAL A N 1
ATOM 1521 C CA . VAL A 1 196 ? 5.771 7.451 -20.216 1.00 96.38 196 VAL A CA 1
ATOM 1522 C C . VAL A 1 196 ? 6.791 6.717 -21.070 1.00 96.38 196 VAL A C 1
ATOM 1524 O O . VAL A 1 196 ? 7.698 7.365 -21.577 1.00 96.38 196 VAL A O 1
ATOM 1527 N N . ALA A 1 197 ? 6.647 5.409 -21.262 1.00 96.81 197 ALA A N 1
ATOM 1528 C CA . ALA A 1 197 ? 7.580 4.647 -22.080 1.00 96.81 197 ALA A CA 1
ATOM 1529 C C . ALA A 1 197 ? 7.617 5.128 -23.537 1.00 96.81 197 ALA A C 1
ATOM 1531 O O . ALA A 1 197 ? 8.709 5.385 -24.042 1.00 96.81 197 ALA A O 1
ATOM 1532 N N . VAL A 1 198 ? 6.453 5.341 -24.162 1.00 96.44 198 VAL A N 1
ATOM 1533 C CA . VAL A 1 198 ? 6.339 5.887 -25.528 1.00 96.44 198 VAL A CA 1
ATOM 1534 C C . VAL A 1 198 ? 7.027 7.250 -25.638 1.00 96.44 198 VAL A C 1
ATOM 1536 O O . VAL A 1 198 ? 7.819 7.490 -26.548 1.00 96.44 198 VAL A O 1
ATOM 1539 N N . ASP A 1 199 ? 6.801 8.146 -24.676 1.00 95.56 199 ASP A N 1
ATOM 1540 C CA . ASP A 1 199 ? 7.439 9.466 -24.678 1.00 95.56 199 ASP A CA 1
ATOM 1541 C C . ASP A 1 199 ? 8.965 9.387 -24.526 1.00 95.56 199 ASP A C 1
ATOM 1543 O O . ASP A 1 199 ? 9.700 10.178 -25.130 1.00 95.56 199 ASP A O 1
ATOM 1547 N N . LEU A 1 200 ? 9.467 8.425 -23.746 1.00 95.25 200 LEU A N 1
ATOM 1548 C CA . LEU A 1 200 ? 10.902 8.162 -23.651 1.00 95.25 200 LEU A CA 1
ATOM 1549 C C . LEU A 1 200 ? 11.451 7.592 -24.965 1.00 95.25 200 LEU A C 1
ATOM 1551 O O . LEU A 1 200 ? 12.513 8.038 -25.394 1.00 95.25 200 LEU A O 1
ATOM 1555 N N . GLY A 1 201 ? 10.728 6.683 -25.629 1.00 95.44 201 GLY A N 1
ATOM 1556 C CA . GLY A 1 201 ? 11.089 6.143 -26.946 1.00 95.44 201 GLY A CA 1
ATOM 1557 C C . GLY A 1 201 ? 11.203 7.243 -28.003 1.00 95.44 201 GLY A C 1
ATOM 1558 O O . GLY A 1 201 ? 12.236 7.386 -28.658 1.00 95.44 201 GLY A O 1
ATOM 1559 N N . ASN A 1 202 ? 10.212 8.133 -28.064 1.00 95.31 202 ASN A N 1
ATOM 1560 C CA . ASN A 1 202 ? 10.241 9.320 -28.924 1.00 95.31 202 ASN A CA 1
ATOM 1561 C C . ASN A 1 202 ? 11.433 10.240 -28.614 1.00 95.31 202 ASN A C 1
ATOM 1563 O O . ASN A 1 202 ? 12.064 10.797 -29.516 1.00 95.31 202 ASN A O 1
ATOM 1567 N N . THR A 1 203 ? 11.772 10.395 -27.331 1.00 94.00 203 THR A N 1
ATOM 1568 C CA . THR A 1 203 ? 12.936 11.187 -26.904 1.00 94.00 203 THR A CA 1
ATOM 1569 C C . THR A 1 203 ? 14.247 10.543 -27.356 1.00 94.00 203 THR A C 1
ATOM 1571 O O . THR A 1 203 ? 15.151 11.257 -27.794 1.00 94.00 203 THR A O 1
ATOM 1574 N N . VAL A 1 204 ? 14.343 9.210 -27.288 1.00 94.12 204 VAL A N 1
ATOM 1575 C CA . VAL A 1 204 ? 15.489 8.449 -27.801 1.00 94.12 204 VAL A CA 1
ATOM 1576 C C . VAL A 1 204 ? 15.667 8.705 -29.291 1.00 94.12 204 VAL A C 1
ATOM 1578 O O . VAL A 1 204 ? 16.754 9.117 -29.685 1.00 94.12 204 VAL A O 1
ATOM 1581 N N . LEU A 1 205 ? 14.617 8.558 -30.104 1.00 93.94 205 LEU A N 1
ATOM 1582 C CA . LEU A 1 205 ? 14.700 8.797 -31.552 1.00 93.94 205 LEU A CA 1
ATOM 1583 C C . LEU A 1 205 ? 15.123 10.233 -31.881 1.00 93.94 205 LEU A C 1
ATOM 1585 O O . LEU A 1 205 ? 15.979 10.452 -32.734 1.00 93.94 205 LEU A O 1
ATOM 1589 N N . LYS A 1 206 ? 14.573 11.217 -31.162 1.00 94.19 206 LYS A N 1
ATOM 1590 C CA . LYS A 1 206 ? 14.843 12.639 -31.406 1.00 94.19 206 LYS A CA 1
ATOM 1591 C C . LYS A 1 206 ? 16.282 13.061 -31.092 1.00 94.19 206 LYS A C 1
ATOM 1593 O O . LYS A 1 206 ? 16.809 13.957 -31.747 1.00 94.19 206 LYS A O 1
ATOM 1598 N N . HIS A 1 207 ? 16.890 12.484 -30.057 1.00 91.56 207 HIS A N 1
ATOM 1599 C CA . HIS A 1 207 ? 18.166 12.956 -29.508 1.00 91.56 207 HIS A CA 1
ATOM 1600 C C . HIS A 1 207 ? 19.308 11.947 -29.637 1.00 91.56 207 HIS A C 1
ATOM 1602 O O . HIS A 1 207 ? 20.365 12.151 -29.044 1.00 91.56 207 HIS A O 1
ATOM 1608 N N . ARG A 1 208 ? 19.124 10.862 -30.391 1.00 87.56 208 ARG A N 1
ATOM 1609 C CA . ARG A 1 208 ? 20.131 9.813 -30.549 1.00 87.56 208 ARG A CA 1
ATOM 1610 C C . ARG A 1 208 ? 21.424 10.350 -31.167 1.00 87.56 208 ARG A C 1
ATOM 1612 O O . ARG A 1 208 ? 21.424 10.967 -32.229 1.00 87.56 208 ARG A O 1
ATOM 1619 N N . LEU A 1 209 ? 22.544 10.053 -30.514 1.00 84.75 209 LEU A N 1
ATOM 1620 C CA . LEU A 1 209 ? 23.875 10.299 -31.058 1.00 84.75 209 LEU A CA 1
ATOM 1621 C C . LEU A 1 209 ? 24.296 9.217 -32.071 1.00 84.75 209 LEU A C 1
ATOM 1623 O O . LEU A 1 209 ? 23.857 8.065 -31.963 1.00 84.75 209 LEU A O 1
ATOM 1627 N N . PRO A 1 210 ? 25.211 9.548 -33.005 1.00 79.19 210 PRO A N 1
ATOM 1628 C CA . PRO A 1 210 ? 25.849 8.570 -33.881 1.00 79.19 210 PRO A CA 1
ATOM 1629 C C . PRO A 1 210 ? 26.545 7.447 -33.099 1.00 79.19 210 PRO A C 1
ATOM 1631 O O . PRO A 1 210 ? 27.038 7.648 -31.986 1.00 79.19 210 PRO A O 1
ATOM 1634 N N . GLU A 1 211 ? 26.629 6.272 -33.723 1.00 67.12 211 GLU A N 1
ATOM 1635 C CA . GLU A 1 211 ? 27.049 4.989 -33.138 1.00 67.12 211 GLU A CA 1
ATOM 1636 C C . GLU A 1 211 ? 28.415 5.006 -32.423 1.00 67.12 211 GLU A C 1
ATOM 1638 O O . GLU A 1 211 ? 28.612 4.286 -31.446 1.00 67.12 211 GLU A O 1
ATOM 1643 N N . ASN A 1 212 ? 29.322 5.899 -32.823 1.00 62.03 212 ASN A N 1
ATOM 1644 C CA . ASN A 1 212 ? 30.723 5.918 -32.383 1.00 62.03 212 ASN A CA 1
ATOM 1645 C C . ASN A 1 212 ? 30.977 6.669 -31.061 1.00 62.03 212 ASN A C 1
ATOM 1647 O O . ASN A 1 212 ? 32.109 7.053 -30.758 1.00 62.03 212 ASN A O 1
ATOM 1651 N N . CYS A 1 213 ? 29.945 6.928 -30.259 1.00 66.31 213 CYS A N 1
ATOM 1652 C CA . CYS A 1 213 ? 30.119 7.656 -29.007 1.00 66.31 213 CYS A CA 1
ATOM 1653 C C . CYS A 1 213 ? 30.627 6.732 -27.887 1.00 66.31 213 CYS A C 1
ATOM 1655 O O . CYS A 1 213 ? 29.883 5.896 -27.376 1.00 66.31 213 CYS A O 1
ATOM 1657 N N . LEU A 1 214 ? 31.858 6.976 -27.416 1.00 62.06 214 LEU A N 1
ATOM 1658 C CA . LEU A 1 214 ? 32.513 6.291 -26.281 1.00 62.06 214 LEU A CA 1
ATOM 1659 C C . LEU A 1 214 ? 31.632 6.141 -25.022 1.00 62.06 214 LEU A C 1
ATOM 1661 O O . LEU A 1 214 ? 31.846 5.242 -24.216 1.00 62.06 214 LEU A O 1
ATOM 1665 N N . ARG A 1 215 ? 30.620 7.000 -24.846 1.00 64.44 215 ARG A N 1
ATOM 1666 C CA . ARG A 1 215 ? 29.724 6.998 -23.679 1.00 64.44 215 ARG A CA 1
ATOM 1667 C C . ARG A 1 215 ? 28.836 5.756 -23.585 1.00 64.44 215 ARG A C 1
ATOM 1669 O O . ARG A 1 215 ? 28.452 5.402 -22.476 1.00 64.44 215 ARG A O 1
ATOM 1676 N N . ARG A 1 216 ? 28.539 5.076 -24.700 1.00 67.12 216 ARG A N 1
ATOM 1677 C CA . ARG A 1 216 ? 27.677 3.879 -24.701 1.00 67.12 216 ARG A CA 1
ATOM 1678 C C . ARG A 1 216 ? 28.326 2.706 -23.953 1.00 67.12 216 ARG A C 1
ATOM 1680 O O . ARG A 1 216 ? 27.635 1.980 -23.247 1.00 67.12 216 ARG A O 1
ATOM 1687 N N . ALA A 1 217 ? 29.655 2.594 -24.015 1.00 74.94 217 ALA A N 1
ATOM 1688 C CA . ALA A 1 217 ? 30.410 1.560 -23.308 1.00 74.94 217 ALA A CA 1
ATOM 1689 C C . ALA A 1 217 ? 30.286 1.671 -21.776 1.00 74.94 217 ALA A C 1
ATOM 1691 O O . ALA A 1 217 ? 30.233 0.656 -21.093 1.00 74.94 217 ALA A O 1
ATOM 1692 N N . CYS A 1 218 ? 30.169 2.888 -21.227 1.00 80.44 218 CYS A N 1
ATOM 1693 C CA . CYS A 1 218 ? 30.072 3.092 -19.777 1.00 80.44 218 CYS A CA 1
ATOM 1694 C C . CYS A 1 218 ? 28.750 2.598 -19.173 1.00 80.44 218 CYS A C 1
ATOM 1696 O O . CYS A 1 218 ? 28.722 2.227 -18.004 1.00 80.44 218 CYS A O 1
ATOM 1698 N N . PHE A 1 219 ? 27.663 2.608 -19.948 1.00 84.50 219 PHE A N 1
ATOM 1699 C CA . PHE A 1 219 ? 26.346 2.149 -19.491 1.00 84.50 219 PHE A CA 1
ATOM 1700 C C . PHE A 1 219 ? 26.058 0.700 -19.890 1.00 84.50 219 PHE A C 1
ATOM 1702 O O . PHE A 1 219 ? 25.167 0.082 -19.314 1.00 84.50 219 PHE A O 1
ATOM 1709 N N . TRP A 1 220 ? 26.832 0.143 -20.828 1.00 87.25 220 TRP A N 1
ATOM 1710 C CA . TRP A 1 220 ? 26.697 -1.237 -21.290 1.00 87.25 220 TRP A CA 1
ATOM 1711 C C . TRP A 1 220 ? 26.723 -2.233 -20.129 1.00 87.25 220 TRP A C 1
ATOM 1713 O O . TRP A 1 220 ? 25.772 -2.983 -19.952 1.00 87.25 220 TRP A O 1
ATOM 1723 N N . GLU A 1 221 ? 27.755 -2.186 -19.283 1.00 88.88 221 GLU A N 1
ATOM 1724 C CA . GLU A 1 221 ? 27.909 -3.122 -18.160 1.00 88.88 221 GLU A CA 1
ATOM 1725 C C . GLU A 1 221 ? 26.738 -3.062 -17.169 1.00 88.88 221 GLU A C 1
ATOM 1727 O O . GLU A 1 221 ? 26.304 -4.090 -16.646 1.00 88.88 221 GLU A O 1
ATOM 1732 N N . VAL A 1 222 ? 26.201 -1.864 -16.921 1.00 88.12 222 VAL A N 1
ATOM 1733 C CA . VAL A 1 222 ? 25.081 -1.668 -15.993 1.00 88.12 222 VAL A CA 1
ATOM 1734 C C . VAL A 1 222 ? 23.798 -2.257 -16.575 1.00 88.12 222 VAL A C 1
ATOM 1736 O O . VAL A 1 222 ? 23.123 -3.038 -15.906 1.00 88.12 222 VAL A O 1
ATOM 1739 N N . VAL A 1 223 ? 23.496 -1.953 -17.839 1.00 89.62 223 VAL A N 1
ATOM 1740 C CA . VAL A 1 223 ? 22.288 -2.441 -18.518 1.00 89.62 223 VAL A CA 1
ATOM 1741 C C . VAL A 1 223 ? 22.368 -3.954 -18.759 1.00 89.62 223 VAL A C 1
ATOM 1743 O O . VAL A 1 223 ? 21.393 -4.656 -18.496 1.00 89.62 223 VAL A O 1
ATOM 1746 N N . VAL A 1 224 ? 23.530 -4.491 -19.146 1.00 93.44 224 VAL A N 1
ATOM 1747 C CA . VAL A 1 224 ? 23.769 -5.942 -19.275 1.00 93.44 224 VAL A CA 1
ATOM 1748 C C . VAL A 1 224 ? 23.546 -6.659 -17.957 1.00 93.44 224 VAL A C 1
ATOM 1750 O O . VAL A 1 224 ? 22.898 -7.700 -17.917 1.00 93.44 224 VAL A O 1
ATOM 1753 N N . LYS A 1 225 ? 24.034 -6.103 -16.850 1.00 91.81 225 LYS A N 1
ATOM 1754 C CA . LYS A 1 225 ? 23.842 -6.716 -15.537 1.00 91.81 225 LYS A CA 1
ATOM 1755 C C . LYS A 1 225 ? 22.368 -6.792 -15.131 1.00 91.81 225 LYS A C 1
ATOM 1757 O O . LYS A 1 225 ? 21.991 -7.713 -14.409 1.00 91.81 225 LYS A O 1
ATOM 1762 N N . VAL A 1 226 ? 21.552 -5.831 -15.565 1.00 90.00 226 VAL A N 1
ATOM 1763 C CA . VAL A 1 226 ? 20.114 -5.798 -15.268 1.00 90.00 226 VAL A CA 1
ATOM 1764 C C . VAL A 1 226 ? 19.328 -6.722 -16.201 1.00 90.00 226 VAL A C 1
ATOM 1766 O O . VAL A 1 226 ? 18.491 -7.483 -15.724 1.00 90.00 226 VAL A O 1
ATOM 1769 N N . TRP A 1 227 ? 19.599 -6.688 -17.507 1.00 92.38 227 TRP A N 1
ATOM 1770 C CA . TRP A 1 227 ? 18.731 -7.297 -18.528 1.00 92.38 227 TRP A CA 1
ATOM 1771 C C . TRP A 1 227 ? 19.332 -8.513 -19.247 1.00 92.38 227 TRP A C 1
ATOM 1773 O O . TRP A 1 227 ? 18.603 -9.260 -19.898 1.00 92.38 227 TRP A O 1
ATOM 1783 N N . GLY A 1 228 ? 20.635 -8.747 -19.095 1.00 95.50 228 GLY A N 1
ATOM 1784 C CA . GLY A 1 228 ? 21.396 -9.808 -19.755 1.00 95.50 228 GLY A CA 1
ATOM 1785 C C . GLY A 1 228 ? 21.850 -9.446 -21.172 1.00 95.50 228 GLY A C 1
ATOM 1786 O O . GLY A 1 228 ? 21.163 -8.717 -21.887 1.00 95.50 228 GLY A O 1
ATOM 1787 N N . ASP A 1 229 ? 22.990 -10.002 -21.595 1.00 95.44 229 ASP A N 1
ATOM 1788 C CA . ASP A 1 229 ? 23.648 -9.679 -22.874 1.00 95.44 229 ASP A CA 1
ATOM 1789 C C . ASP A 1 229 ? 22.701 -9.783 -24.075 1.00 95.44 229 ASP A C 1
ATOM 1791 O O . ASP A 1 229 ? 22.562 -8.838 -24.843 1.00 95.44 229 ASP A O 1
ATOM 1795 N N . ALA A 1 230 ? 21.950 -10.884 -24.182 1.00 95.62 230 ALA A N 1
ATOM 1796 C CA . ALA A 1 230 ? 21.071 -11.133 -25.324 1.00 95.62 230 ALA A CA 1
ATOM 1797 C C . ALA A 1 230 ? 19.984 -10.056 -25.517 1.00 95.62 230 ALA A C 1
ATOM 1799 O O . ALA A 1 230 ? 19.644 -9.714 -26.650 1.00 95.62 230 ALA A O 1
ATOM 1800 N N . VAL A 1 231 ? 19.426 -9.521 -24.423 1.00 95.00 231 VAL A N 1
ATOM 1801 C CA . VAL A 1 231 ? 18.413 -8.452 -24.487 1.00 95.00 231 VAL A CA 1
ATOM 1802 C C . VAL A 1 231 ? 19.066 -7.137 -24.893 1.00 95.00 231 VAL A C 1
ATOM 1804 O O . VAL A 1 231 ? 18.493 -6.383 -25.674 1.00 95.00 231 VAL A O 1
ATOM 1807 N N . VAL A 1 232 ? 20.269 -6.876 -24.389 1.00 94.62 232 VAL A N 1
ATOM 1808 C CA . VAL A 1 232 ? 21.018 -5.647 -24.653 1.00 94.62 232 VAL A CA 1
ATOM 1809 C C . VAL A 1 232 ? 21.535 -5.595 -26.090 1.00 94.62 232 VAL A C 1
ATOM 1811 O O . VAL A 1 232 ? 21.372 -4.569 -26.750 1.00 94.62 232 VAL A O 1
ATOM 1814 N N . ASP A 1 233 ? 22.061 -6.702 -26.612 1.00 94.38 233 ASP A N 1
ATOM 1815 C CA . ASP A 1 233 ? 22.456 -6.844 -28.017 1.00 94.38 233 ASP A CA 1
ATOM 1816 C C . ASP A 1 233 ? 21.262 -6.620 -28.947 1.00 94.38 233 ASP A C 1
ATOM 1818 O O . ASP A 1 233 ? 21.352 -5.904 -29.949 1.00 94.38 233 ASP A O 1
ATOM 1822 N N . ARG A 1 234 ? 20.106 -7.197 -28.592 1.00 95.75 234 ARG A N 1
ATOM 1823 C CA . ARG A 1 234 ? 18.877 -7.017 -29.363 1.00 95.75 234 ARG A CA 1
ATOM 1824 C C . ARG A 1 234 ? 18.382 -5.574 -29.314 1.00 95.75 234 ARG A C 1
ATOM 1826 O O . ARG A 1 234 ? 18.092 -5.011 -30.364 1.00 95.75 234 ARG A O 1
ATOM 1833 N N . LEU A 1 235 ? 18.336 -4.974 -28.125 1.00 95.25 235 LEU A N 1
ATOM 1834 C CA . LEU A 1 235 ? 17.962 -3.574 -27.924 1.00 95.25 235 LEU A CA 1
ATOM 1835 C C . LEU A 1 235 ? 18.861 -2.654 -28.743 1.00 95.25 235 LEU A C 1
ATOM 1837 O O . LEU A 1 235 ? 18.375 -1.737 -29.398 1.00 95.25 235 LEU A O 1
ATOM 1841 N N . HIS A 1 236 ? 20.166 -2.921 -28.742 1.00 92.69 236 HIS A N 1
ATOM 1842 C CA . HIS A 1 236 ? 21.110 -2.190 -29.566 1.00 92.69 236 HIS A CA 1
ATOM 1843 C C . HIS A 1 236 ? 20.739 -2.293 -31.048 1.00 92.69 236 HIS A C 1
ATOM 1845 O O . HIS A 1 236 ? 20.581 -1.266 -31.700 1.00 92.69 236 HIS A O 1
ATOM 1851 N N . ALA A 1 237 ? 20.550 -3.508 -31.569 1.00 94.50 237 ALA A N 1
ATOM 1852 C CA . ALA A 1 237 ? 20.203 -3.730 -32.970 1.00 94.50 237 ALA A CA 1
ATOM 1853 C C . ALA A 1 237 ? 18.865 -3.084 -33.383 1.00 94.50 237 ALA A C 1
ATOM 1855 O O . ALA A 1 237 ? 18.774 -2.545 -34.486 1.00 94.50 237 ALA A O 1
ATOM 1856 N N . ASP A 1 238 ? 17.847 -3.122 -32.520 1.00 95.50 238 ASP A N 1
ATOM 1857 C CA . ASP A 1 238 ? 16.529 -2.528 -32.783 1.00 95.50 238 ASP A CA 1
ATOM 1858 C C . ASP A 1 238 ? 16.612 -0.993 -32.793 1.00 95.50 238 ASP A C 1
ATOM 1860 O O . ASP A 1 238 ? 16.163 -0.356 -33.747 1.00 95.50 238 ASP A O 1
ATOM 1864 N N . ILE A 1 239 ? 17.338 -0.396 -31.839 1.00 93.69 239 ILE A N 1
ATOM 1865 C CA . ILE A 1 239 ? 17.586 1.053 -31.821 1.00 93.69 239 ILE A CA 1
ATOM 1866 C C . ILE A 1 239 ? 18.299 1.503 -33.097 1.00 93.69 239 ILE A C 1
ATOM 1868 O O . ILE A 1 239 ? 17.968 2.564 -33.623 1.00 93.69 239 ILE A O 1
ATOM 1872 N N . GLN A 1 240 ? 19.251 0.720 -33.628 1.00 91.31 240 GLN A N 1
ATOM 1873 C CA . GLN A 1 240 ? 19.931 1.067 -34.884 1.00 91.31 240 GLN A CA 1
ATOM 1874 C C . GLN A 1 240 ? 18.962 1.171 -36.067 1.00 91.31 240 GLN A C 1
ATOM 1876 O O . GLN A 1 240 ? 19.175 2.011 -36.939 1.00 91.31 240 GLN A O 1
ATOM 1881 N N . LYS A 1 241 ? 17.888 0.375 -36.054 1.00 95.38 241 LYS A N 1
ATOM 1882 C CA . LYS A 1 241 ? 16.818 0.353 -37.061 1.00 95.38 241 LYS A CA 1
ATOM 1883 C C . LYS A 1 241 ? 15.685 1.343 -36.779 1.00 95.38 241 LYS A C 1
ATOM 1885 O O . LYS A 1 241 ? 14.672 1.283 -37.464 1.00 95.38 241 LYS A O 1
ATOM 1890 N N . GLU A 1 242 ? 15.851 2.214 -35.782 1.00 94.69 242 GLU A N 1
ATOM 1891 C CA . GLU A 1 242 ? 14.816 3.148 -35.320 1.00 94.69 242 GLU A CA 1
ATOM 1892 C C . GLU A 1 242 ? 13.558 2.446 -34.769 1.00 94.69 242 GLU A C 1
ATOM 1894 O O . GLU A 1 242 ? 12.494 3.051 -34.683 1.00 94.69 242 GLU A O 1
ATOM 1899 N N . ASP A 1 243 ? 13.686 1.185 -34.345 1.00 96.06 243 ASP A N 1
ATOM 1900 C CA . ASP A 1 243 ? 12.627 0.440 -33.664 1.00 96.06 243 ASP A CA 1
ATOM 1901 C C . ASP A 1 243 ? 12.759 0.623 -32.143 1.00 96.06 243 ASP A C 1
ATOM 1903 O O . ASP A 1 243 ? 13.727 0.177 -31.517 1.00 96.06 243 ASP A O 1
ATOM 1907 N N . THR A 1 244 ? 11.791 1.316 -31.539 1.00 96.44 244 THR A N 1
ATOM 1908 C CA . THR A 1 244 ? 11.761 1.612 -30.099 1.00 96.44 244 THR A CA 1
ATOM 1909 C C . THR A 1 244 ? 10.946 0.621 -29.283 1.00 96.44 244 THR A C 1
ATOM 1911 O O . THR A 1 244 ? 10.927 0.749 -28.061 1.00 96.44 244 THR A O 1
ATOM 1914 N N . LEU A 1 245 ? 10.322 -0.395 -29.887 1.00 96.44 245 LEU A N 1
ATOM 1915 C CA . LEU A 1 245 ? 9.389 -1.273 -29.171 1.00 96.44 245 LEU A CA 1
ATOM 1916 C C . LEU A 1 245 ? 10.049 -1.989 -27.986 1.00 96.44 245 LEU A C 1
ATOM 1918 O O . LEU A 1 245 ? 9.513 -2.002 -26.876 1.00 96.44 245 LEU A O 1
ATOM 1922 N N . LEU A 1 246 ? 11.252 -2.542 -28.183 1.00 96.25 246 LEU A N 1
ATOM 1923 C CA . LEU A 1 246 ? 11.985 -3.194 -27.096 1.00 96.25 246 LEU A CA 1
ATOM 1924 C C . LEU A 1 246 ? 12.433 -2.186 -26.026 1.00 96.25 246 LEU A C 1
ATOM 1926 O O . LEU A 1 246 ? 12.373 -2.488 -24.836 1.00 96.25 246 LEU A O 1
ATOM 1930 N N . PHE A 1 247 ? 12.838 -0.977 -26.425 1.00 96.69 247 PHE A N 1
ATOM 1931 C CA . PHE A 1 247 ? 13.180 0.090 -25.481 1.00 96.69 247 PHE A CA 1
ATOM 1932 C C . PHE A 1 247 ? 11.972 0.464 -24.609 1.00 96.69 247 PHE A C 1
ATOM 1934 O O . PHE A 1 247 ? 12.082 0.519 -23.383 1.00 96.69 247 PHE A O 1
ATOM 1941 N N . GLU A 1 248 ? 10.814 0.678 -25.231 1.00 96.94 248 GLU A N 1
ATOM 1942 C CA . GLU A 1 248 ? 9.567 1.032 -24.558 1.00 96.94 248 GLU A CA 1
ATOM 1943 C C . GLU A 1 248 ? 9.126 -0.077 -23.600 1.00 96.94 248 GLU A C 1
ATOM 1945 O O . GLU A 1 248 ? 8.768 0.208 -22.458 1.00 96.94 248 GLU A O 1
ATOM 1950 N N . ALA A 1 249 ? 9.237 -1.346 -23.999 1.00 96.56 249 ALA A N 1
ATOM 1951 C CA . ALA A 1 249 ? 8.953 -2.481 -23.126 1.00 96.56 249 ALA A CA 1
ATOM 1952 C C . ALA A 1 249 ? 9.855 -2.499 -21.874 1.00 96.56 249 ALA A C 1
ATOM 1954 O O . ALA A 1 249 ? 9.373 -2.684 -20.754 1.00 96.56 249 ALA A O 1
ATOM 1955 N N . LEU A 1 250 ? 11.161 -2.259 -22.027 1.00 96.19 250 LEU A N 1
ATOM 1956 C CA . LEU A 1 250 ? 12.101 -2.210 -20.899 1.00 96.19 250 LEU A CA 1
ATOM 1957 C C . LEU A 1 250 ? 11.858 -0.998 -19.987 1.00 96.19 250 LEU A C 1
ATOM 1959 O O . LEU A 1 250 ? 11.933 -1.116 -18.757 1.00 96.19 250 LEU A O 1
ATOM 1963 N N . ALA A 1 251 ? 11.506 0.150 -20.569 1.00 96.56 251 ALA A N 1
ATOM 1964 C CA . ALA A 1 251 ? 11.121 1.342 -19.823 1.00 96.56 251 ALA A CA 1
ATOM 1965 C C . ALA A 1 251 ? 9.836 1.097 -19.013 1.00 96.56 251 ALA A C 1
ATOM 1967 O O . ALA A 1 251 ? 9.812 1.381 -17.813 1.00 96.56 251 ALA A O 1
ATOM 1968 N N . GLN A 1 252 ? 8.806 0.491 -19.622 1.00 96.75 252 GLN A N 1
ATOM 1969 C CA . GLN A 1 252 ? 7.599 0.065 -18.907 1.00 96.75 252 GLN A CA 1
ATOM 1970 C C . GLN A 1 252 ? 7.963 -0.869 -17.758 1.00 96.75 252 GLN A C 1
ATOM 1972 O O . GLN A 1 252 ? 7.582 -0.600 -16.623 1.00 96.75 252 GLN A O 1
ATOM 1977 N N . ASN A 1 253 ? 8.749 -1.922 -18.005 1.00 95.88 253 ASN A N 1
ATOM 1978 C CA . ASN A 1 253 ? 9.105 -2.880 -16.959 1.00 95.88 253 ASN A CA 1
ATOM 1979 C C . ASN A 1 253 ? 9.816 -2.213 -15.769 1.00 95.88 253 ASN A C 1
ATOM 1981 O O . ASN A 1 253 ? 9.490 -2.504 -14.619 1.00 95.88 253 ASN A O 1
ATOM 1985 N N . THR A 1 254 ? 10.726 -1.272 -16.036 1.00 95.62 254 THR A N 1
ATOM 1986 C CA . THR A 1 254 ? 11.407 -0.474 -15.000 1.00 95.62 254 THR A CA 1
ATOM 1987 C C . THR A 1 254 ? 10.406 0.285 -14.125 1.00 95.62 254 THR A C 1
ATOM 1989 O O . THR A 1 254 ? 10.439 0.205 -12.894 1.00 95.62 254 THR A O 1
ATOM 1992 N N . VAL A 1 255 ? 9.465 0.993 -14.752 1.00 96.25 255 VAL A N 1
ATOM 1993 C CA . VAL A 1 255 ? 8.458 1.790 -14.042 1.00 96.25 255 VAL A CA 1
ATOM 1994 C C . VAL A 1 255 ? 7.446 0.905 -13.306 1.00 96.25 255 VAL A C 1
ATOM 1996 O O . VAL A 1 255 ? 7.062 1.221 -12.178 1.00 96.25 255 VAL A O 1
ATOM 1999 N N . LEU A 1 256 ? 7.029 -0.220 -13.893 1.00 95.94 256 LEU A N 1
ATOM 2000 C CA . LEU A 1 256 ? 6.118 -1.175 -13.255 1.00 95.94 256 LEU A CA 1
ATOM 2001 C C . LEU A 1 256 ? 6.767 -1.828 -12.031 1.00 95.94 256 LEU A C 1
ATOM 2003 O O . LEU A 1 256 ? 6.118 -1.937 -10.990 1.00 95.94 256 LEU A O 1
ATOM 2007 N N . ALA A 1 257 ? 8.048 -2.200 -12.115 1.00 94.31 257 ALA A N 1
ATOM 2008 C CA . ALA A 1 257 ? 8.801 -2.723 -10.978 1.00 94.31 257 ALA A CA 1
ATOM 2009 C C . ALA A 1 257 ? 8.855 -1.704 -9.827 1.00 94.31 257 ALA A C 1
ATOM 2011 O O . ALA A 1 257 ? 8.596 -2.057 -8.674 1.00 94.31 257 ALA A O 1
ATOM 2012 N N . PHE A 1 258 ? 9.094 -0.426 -10.142 1.00 95.31 258 PHE A N 1
ATOM 2013 C CA . PHE A 1 258 ? 9.017 0.661 -9.167 1.00 95.31 258 PHE A CA 1
ATOM 2014 C C . PHE A 1 258 ? 7.615 0.795 -8.550 1.00 95.31 258 PHE A C 1
ATOM 2016 O O . PHE A 1 258 ? 7.491 0.864 -7.327 1.00 95.31 258 PHE A O 1
ATOM 2023 N N . CYS A 1 259 ? 6.551 0.773 -9.358 1.00 96.19 259 CYS A N 1
ATOM 2024 C CA . CYS A 1 259 ? 5.174 0.845 -8.862 1.00 96.19 259 CYS A CA 1
ATOM 2025 C C . CYS A 1 259 ? 4.836 -0.324 -7.929 1.00 96.19 259 CYS A C 1
ATOM 2027 O O . CYS A 1 259 ? 4.260 -0.113 -6.863 1.00 96.19 259 CYS A O 1
ATOM 2029 N N . LEU A 1 260 ? 5.223 -1.549 -8.293 1.00 93.81 260 LEU A N 1
ATOM 2030 C CA . LEU A 1 260 ? 5.023 -2.732 -7.455 1.00 93.81 260 LEU A CA 1
ATOM 2031 C C . LEU A 1 260 ? 5.769 -2.612 -6.127 1.00 93.81 260 LEU A C 1
ATOM 2033 O O . LEU A 1 260 ? 5.189 -2.921 -5.087 1.00 93.81 260 LEU A O 1
ATOM 2037 N N . ALA A 1 261 ? 7.015 -2.133 -6.145 1.00 93.06 261 ALA A N 1
ATOM 2038 C CA . ALA A 1 261 ? 7.782 -1.890 -4.927 1.00 93.06 261 ALA A CA 1
ATOM 2039 C C . ALA A 1 261 ? 7.090 -0.858 -4.023 1.00 93.06 261 ALA A C 1
ATOM 2041 O O . ALA A 1 261 ? 6.941 -1.096 -2.825 1.00 93.06 261 ALA A O 1
ATOM 2042 N N . VAL A 1 262 ? 6.593 0.246 -4.597 1.00 94.06 262 VAL A N 1
ATOM 2043 C CA . VAL A 1 262 ? 5.834 1.268 -3.858 1.00 94.06 262 VAL A CA 1
ATOM 2044 C C . VAL A 1 262 ? 4.597 0.661 -3.212 1.00 94.06 262 VAL A C 1
ATOM 2046 O O . VAL A 1 262 ? 4.381 0.859 -2.016 1.00 94.06 262 VAL A O 1
ATOM 2049 N N . VAL A 1 263 ? 3.784 -0.071 -3.982 1.00 94.00 263 VAL A N 1
ATOM 2050 C CA . VAL A 1 263 ? 2.507 -0.583 -3.478 1.00 94.00 263 VAL A CA 1
ATOM 2051 C C . VAL A 1 263 ? 2.692 -1.685 -2.435 1.00 94.00 263 VAL A C 1
ATOM 2053 O O . VAL A 1 263 ? 1.982 -1.689 -1.429 1.00 94.00 263 VAL A O 1
ATOM 2056 N N . ARG A 1 264 ? 3.653 -2.590 -2.643 1.00 92.19 264 ARG A N 1
ATOM 2057 C CA . ARG A 1 264 ? 3.921 -3.712 -1.729 1.00 92.19 264 ARG A CA 1
ATOM 2058 C C . ARG A 1 264 ? 4.625 -3.293 -0.447 1.00 92.19 264 ARG A C 1
ATOM 2060 O O . ARG A 1 264 ? 4.465 -3.961 0.568 1.00 92.19 264 ARG A O 1
ATOM 2067 N N . SER A 1 265 ? 5.388 -2.206 -0.483 1.00 93.31 265 SER A N 1
ATOM 2068 C CA . SER A 1 265 ? 6.086 -1.719 0.698 1.00 93.31 265 SER A CA 1
ATOM 2069 C C . SER A 1 265 ? 5.090 -1.310 1.786 1.00 93.31 265 SER A C 1
ATOM 2071 O O . SER A 1 265 ? 4.145 -0.541 1.563 1.00 93.31 265 SER A O 1
ATOM 2073 N N . LEU A 1 266 ? 5.327 -1.837 2.982 1.00 92.25 266 LEU A N 1
ATOM 2074 C CA . LEU A 1 266 ? 4.707 -1.538 4.262 1.00 92.25 266 LEU A CA 1
ATOM 2075 C C . LEU A 1 266 ? 5.420 -0.390 5.006 1.00 92.25 266 LEU A C 1
ATOM 2077 O O . LEU A 1 266 ? 4.752 0.403 5.674 1.00 92.25 266 LEU A O 1
ATOM 2081 N N . CYS A 1 267 ? 6.713 -0.200 4.763 1.00 91.50 267 CYS A N 1
ATOM 2082 C CA . CYS A 1 267 ? 7.585 0.808 5.348 1.00 91.50 267 CYS A CA 1
ATOM 2083 C C . CYS A 1 267 ? 8.466 1.486 4.282 1.00 91.50 267 CYS A C 1
ATOM 2085 O O . CYS A 1 267 ? 9.262 0.837 3.607 1.00 91.50 267 CYS A O 1
ATOM 2087 N N . ASP A 1 268 ? 8.353 2.812 4.162 1.00 88.38 268 ASP A N 1
ATOM 2088 C CA . ASP A 1 268 ? 8.933 3.560 3.035 1.00 88.38 268 ASP A CA 1
ATOM 2089 C C . ASP A 1 268 ? 10.392 3.994 3.293 1.00 88.38 268 ASP A C 1
ATOM 2091 O O . ASP A 1 268 ? 11.139 4.303 2.364 1.00 88.38 268 ASP A O 1
ATOM 2095 N N . TRP A 1 269 ? 10.812 4.040 4.561 1.00 87.50 269 TRP A N 1
ATOM 2096 C CA . TRP A 1 269 ? 12.083 4.643 4.984 1.00 87.50 269 TRP A CA 1
ATOM 2097 C C . TRP A 1 269 ? 13.198 3.628 5.256 1.00 87.50 269 TRP A C 1
ATOM 2099 O O . TRP A 1 269 ? 14.367 4.012 5.310 1.00 87.50 269 TRP A O 1
ATOM 2109 N N . ASN A 1 270 ? 12.871 2.343 5.421 1.00 89.81 270 ASN A N 1
ATOM 2110 C CA . ASN A 1 270 ? 13.858 1.297 5.675 1.00 89.81 270 ASN A CA 1
ATOM 2111 C C . ASN A 1 270 ? 13.401 -0.044 5.089 1.00 89.81 270 ASN A C 1
ATOM 2113 O O . ASN A 1 270 ? 12.438 -0.637 5.564 1.00 89.81 270 ASN A O 1
ATOM 2117 N N . ALA A 1 271 ? 14.136 -0.527 4.084 1.00 89.81 271 ALA A N 1
ATOM 2118 C CA . ALA A 1 271 ? 13.833 -1.769 3.374 1.00 89.81 271 ALA A CA 1
ATOM 2119 C C . ALA A 1 271 ? 13.954 -3.028 4.250 1.00 89.81 271 ALA A C 1
ATOM 2121 O O . ALA A 1 271 ? 13.226 -3.988 4.033 1.00 89.81 271 ALA A O 1
ATOM 2122 N N . GLN A 1 272 ? 14.841 -3.029 5.248 1.00 93.00 272 GLN A N 1
ATOM 2123 C CA . GLN A 1 272 ? 14.961 -4.150 6.181 1.00 93.00 272 GLN A CA 1
ATOM 2124 C C . GLN A 1 272 ? 13.745 -4.203 7.107 1.00 93.00 272 GLN A C 1
ATOM 2126 O O . GLN A 1 272 ? 13.132 -5.249 7.262 1.00 93.00 272 GLN A O 1
ATOM 2131 N N . VAL A 1 273 ? 13.350 -3.061 7.676 1.00 93.25 273 VAL A N 1
ATOM 2132 C CA . VAL A 1 273 ? 12.136 -2.975 8.507 1.00 93.25 273 VAL A CA 1
ATOM 2133 C C . VAL A 1 273 ? 10.894 -3.314 7.682 1.00 93.25 273 VAL A C 1
ATOM 2135 O O . VAL A 1 273 ? 9.987 -3.969 8.181 1.00 93.25 273 VAL A O 1
ATOM 2138 N N . ASP A 1 274 ? 10.854 -2.892 6.417 1.00 93.19 274 ASP A N 1
ATOM 2139 C CA . ASP A 1 274 ? 9.800 -3.269 5.478 1.00 93.19 274 ASP A CA 1
ATOM 2140 C C . ASP A 1 274 ? 9.676 -4.787 5.305 1.00 93.19 274 ASP A C 1
ATOM 2142 O O . ASP A 1 274 ? 8.566 -5.313 5.335 1.00 93.19 274 ASP A O 1
ATOM 2146 N N . GLU A 1 275 ? 10.806 -5.483 5.161 1.00 94.06 275 GLU A N 1
ATOM 2147 C CA . GLU A 1 275 ? 10.850 -6.943 5.059 1.00 94.06 275 GLU A CA 1
ATOM 2148 C C . GLU A 1 275 ? 10.333 -7.617 6.332 1.00 94.06 275 GLU A C 1
ATOM 2150 O O . GLU A 1 275 ? 9.424 -8.439 6.264 1.00 94.06 275 GLU A O 1
ATOM 2155 N N . GLU A 1 276 ? 10.833 -7.212 7.500 1.00 95.75 276 GLU A N 1
ATOM 2156 C CA . GLU A 1 276 ? 10.398 -7.759 8.792 1.00 95.75 276 GLU A CA 1
ATOM 2157 C C . GLU A 1 276 ? 8.889 -7.560 9.014 1.00 95.75 276 GLU A C 1
ATOM 2159 O O . GLU A 1 276 ? 8.178 -8.479 9.421 1.00 95.75 276 GLU A O 1
ATOM 2164 N N . ILE A 1 277 ? 8.360 -6.374 8.684 1.00 94.81 277 ILE A N 1
ATOM 2165 C CA . ILE A 1 277 ? 6.919 -6.099 8.772 1.00 94.81 277 ILE A CA 1
ATOM 2166 C C . ILE A 1 277 ? 6.140 -6.976 7.785 1.00 94.81 277 ILE A C 1
ATOM 2168 O O . ILE A 1 277 ? 5.045 -7.425 8.122 1.00 94.81 277 ILE A O 1
ATOM 2172 N N . ARG A 1 278 ? 6.677 -7.251 6.588 1.00 94.06 278 ARG A N 1
ATOM 2173 C CA . ARG A 1 278 ? 6.053 -8.164 5.616 1.00 94.06 278 ARG A CA 1
ATOM 2174 C C . ARG A 1 278 ? 6.031 -9.611 6.114 1.00 94.06 278 ARG A C 1
ATOM 2176 O O . ARG A 1 278 ? 5.006 -10.269 5.954 1.00 94.06 278 ARG A O 1
ATOM 2183 N N . LEU A 1 279 ? 7.083 -10.076 6.786 1.00 95.56 279 LEU A N 1
ATOM 2184 C CA . LEU A 1 279 ? 7.104 -11.400 7.418 1.00 95.56 279 LEU A CA 1
ATOM 2185 C C . LEU A 1 279 ? 6.053 -11.512 8.532 1.00 95.56 279 LEU A C 1
ATOM 2187 O O . LEU A 1 279 ? 5.276 -12.467 8.554 1.00 95.56 279 LEU A O 1
ATOM 2191 N N . VAL A 1 280 ? 5.972 -10.508 9.413 1.00 96.25 280 VAL A N 1
ATOM 2192 C CA . VAL A 1 280 ? 4.946 -10.445 10.470 1.00 96.25 280 VAL A CA 1
ATOM 2193 C C . VAL A 1 280 ? 3.541 -10.392 9.867 1.00 96.25 280 VAL A C 1
ATOM 2195 O O . VAL A 1 280 ? 2.645 -11.102 10.320 1.00 96.25 280 VAL A O 1
ATOM 2198 N N . TRP A 1 281 ? 3.349 -9.588 8.821 1.00 94.62 281 TRP A N 1
ATOM 2199 C CA . TRP A 1 281 ? 2.092 -9.498 8.084 1.00 94.62 281 TRP A CA 1
ATOM 2200 C C . TRP A 1 281 ? 1.653 -10.854 7.530 1.00 94.62 281 TRP A C 1
ATOM 2202 O O . TRP A 1 281 ? 0.501 -11.249 7.713 1.00 94.62 281 TRP A O 1
ATOM 2212 N N . ASP A 1 282 ? 2.557 -11.575 6.868 1.00 94.69 282 ASP A N 1
ATOM 2213 C CA . ASP A 1 282 ? 2.245 -12.880 6.295 1.00 94.69 282 ASP A CA 1
ATOM 2214 C C . ASP A 1 282 ? 1.899 -13.919 7.363 1.00 94.69 282 ASP A C 1
ATOM 2216 O O . ASP A 1 282 ? 1.014 -14.745 7.131 1.00 94.69 282 ASP A O 1
ATOM 2220 N N . GLU A 1 283 ? 2.536 -13.865 8.532 1.00 96.94 283 GLU A N 1
ATOM 2221 C CA . GLU A 1 283 ? 2.211 -14.750 9.652 1.00 96.94 283 GLU A CA 1
ATOM 2222 C C . GLU A 1 283 ? 0.838 -14.429 10.258 1.00 96.94 283 GLU A C 1
ATOM 2224 O O . GLU A 1 283 ? 0.014 -15.328 10.444 1.00 96.94 283 GLU A O 1
ATOM 2229 N N . ILE A 1 284 ? 0.531 -13.147 10.490 1.00 94.44 284 ILE A N 1
ATOM 2230 C CA . ILE A 1 284 ? -0.792 -12.705 10.965 1.00 94.44 284 ILE A CA 1
ATOM 2231 C C . ILE A 1 284 ? -1.871 -13.125 9.964 1.00 94.44 284 ILE A C 1
ATOM 2233 O O . ILE A 1 284 ? -2.891 -13.693 10.350 1.00 94.44 284 ILE A O 1
ATOM 2237 N N . ARG A 1 285 ? -1.638 -12.913 8.666 1.00 93.88 285 ARG A N 1
ATOM 2238 C CA . ARG A 1 285 ? -2.577 -13.277 7.598 1.00 93.88 285 ARG A CA 1
ATOM 2239 C C . ARG A 1 285 ? -2.863 -14.779 7.535 1.00 93.88 285 ARG A C 1
ATOM 2241 O O . ARG A 1 285 ? -3.967 -15.158 7.161 1.00 93.88 285 ARG A O 1
ATOM 2248 N N . LYS A 1 286 ? -1.884 -15.631 7.852 1.00 95.12 286 LYS A N 1
ATOM 2249 C CA . LYS A 1 286 ? -2.055 -17.095 7.868 1.00 95.12 286 LYS A CA 1
ATOM 2250 C C . LYS A 1 286 ? -2.731 -17.599 9.142 1.00 95.12 286 LYS A C 1
ATOM 2252 O O . LYS A 1 286 ? -3.424 -18.610 9.088 1.00 95.12 286 LYS A O 1
ATOM 2257 N N . SER A 1 287 ? -2.500 -16.932 10.271 1.00 96.38 287 SER A N 1
ATOM 2258 C CA . SER A 1 287 ? -2.932 -17.392 11.598 1.00 96.38 287 SER A CA 1
ATOM 2259 C C . SER A 1 287 ? -4.248 -16.778 12.083 1.00 96.38 287 SER A C 1
ATOM 2261 O O . SER A 1 287 ? -4.871 -17.326 12.993 1.00 96.38 287 SER A O 1
ATOM 2263 N N . THR A 1 288 ? -4.690 -15.661 11.500 1.00 92.06 288 THR A N 1
ATOM 2264 C CA . THR A 1 288 ? -5.867 -14.905 11.959 1.00 92.06 288 THR A CA 1
ATOM 2265 C C . THR A 1 288 ? -6.904 -14.695 10.861 1.00 92.06 288 THR A C 1
ATOM 2267 O O . THR A 1 288 ? -6.629 -14.873 9.675 1.00 92.06 288 THR A O 1
ATOM 2270 N N . ASP A 1 289 ? -8.118 -14.312 11.267 1.00 90.00 289 ASP A N 1
ATOM 2271 C CA . ASP A 1 289 ? -9.166 -13.904 10.334 1.00 90.00 289 ASP A CA 1
ATOM 2272 C C . ASP A 1 289 ? -8.730 -12.688 9.496 1.00 90.00 289 ASP A C 1
ATOM 2274 O O . ASP A 1 289 ? -8.038 -11.784 9.979 1.00 90.00 289 ASP A O 1
ATOM 2278 N N . LEU A 1 290 ? -9.161 -12.652 8.232 1.00 86.12 290 LEU A N 1
ATOM 2279 C CA . LEU A 1 290 ? -8.749 -11.629 7.273 1.00 86.12 290 LEU A CA 1
ATOM 2280 C C . LEU A 1 290 ? -9.073 -10.207 7.754 1.00 86.12 290 LEU A C 1
ATOM 2282 O O . LEU A 1 290 ? -8.263 -9.307 7.521 1.00 86.12 290 LEU A O 1
ATOM 2286 N N . ALA A 1 291 ? -10.202 -9.999 8.439 1.00 84.75 291 ALA A N 1
ATOM 2287 C CA . ALA A 1 291 ? -10.575 -8.683 8.955 1.00 84.75 291 ALA A CA 1
ATOM 2288 C C . ALA A 1 291 ? -9.599 -8.217 10.046 1.00 84.75 291 ALA A C 1
ATOM 2290 O O . ALA A 1 291 ? -9.159 -7.065 10.044 1.00 84.75 291 ALA A O 1
ATOM 2291 N N . VAL A 1 292 ? -9.187 -9.132 10.934 1.00 86.50 292 VAL A N 1
ATOM 2292 C CA . VAL A 1 292 ? -8.194 -8.861 11.986 1.00 86.50 292 VAL A CA 1
ATOM 2293 C C . VAL A 1 292 ? -6.853 -8.488 11.371 1.00 86.50 292 VAL A C 1
ATOM 2295 O O . VAL A 1 292 ? -6.272 -7.462 11.735 1.00 86.50 292 VAL A O 1
ATOM 2298 N N . ALA A 1 293 ? -6.395 -9.280 10.399 1.00 91.31 293 ALA A N 1
ATOM 2299 C CA . ALA A 1 293 ? -5.168 -8.999 9.675 1.00 91.31 293 ALA A CA 1
ATOM 2300 C C . ALA A 1 293 ? -5.247 -7.613 9.009 1.00 91.31 293 ALA A C 1
ATOM 2302 O O . ALA A 1 293 ? -4.435 -6.729 9.286 1.00 91.31 293 ALA A O 1
ATOM 2303 N N . LYS A 1 294 ? -6.257 -7.362 8.174 1.00 89.81 294 LYS A N 1
ATOM 2304 C CA . LYS A 1 294 ? -6.403 -6.092 7.447 1.00 89.81 294 LYS A CA 1
ATOM 2305 C C . LYS A 1 294 ? -6.462 -4.870 8.365 1.00 89.81 294 LYS A C 1
ATOM 2307 O O . LYS A 1 294 ? -5.835 -3.858 8.054 1.00 89.81 294 LYS A O 1
ATOM 2312 N N . ASN A 1 295 ? -7.114 -4.968 9.520 1.00 87.56 295 ASN A N 1
ATOM 2313 C CA . ASN A 1 295 ? -7.102 -3.893 10.510 1.00 87.56 295 ASN A CA 1
ATOM 2314 C C . ASN A 1 295 ? -5.702 -3.642 11.083 1.00 87.56 295 ASN A C 1
ATOM 2316 O O . ASN A 1 295 ? -5.285 -2.488 11.202 1.00 87.56 295 ASN A O 1
ATOM 2320 N N . TRP A 1 296 ? -4.945 -4.697 11.394 1.00 91.38 296 TRP A N 1
ATOM 2321 C CA . TRP A 1 296 ? -3.548 -4.554 11.809 1.00 91.38 296 TRP A CA 1
ATOM 2322 C C . TRP A 1 296 ? -2.709 -3.845 10.736 1.00 91.38 296 TRP A C 1
ATOM 2324 O O . TRP A 1 296 ? -1.928 -2.941 11.047 1.00 91.38 296 TRP A O 1
ATOM 2334 N N . LEU A 1 297 ? -2.915 -4.196 9.463 1.00 92.38 297 LEU A N 1
ATOM 2335 C CA . LEU A 1 297 ? -2.236 -3.560 8.335 1.00 92.38 297 LEU A CA 1
ATOM 2336 C C . LEU A 1 297 ? -2.586 -2.070 8.229 1.00 92.38 297 LEU A C 1
ATOM 2338 O O . LEU A 1 297 ? -1.692 -1.236 8.073 1.00 92.38 297 LEU A O 1
ATOM 2342 N N . ALA A 1 298 ? -3.870 -1.729 8.356 1.00 89.31 298 ALA A N 1
ATOM 2343 C CA . ALA A 1 298 ? -4.350 -0.352 8.323 1.00 89.31 298 ALA A CA 1
ATOM 2344 C C . ALA A 1 298 ? -3.747 0.492 9.463 1.00 89.31 298 ALA A C 1
ATOM 2346 O O . ALA A 1 298 ? -3.261 1.600 9.218 1.00 89.31 298 ALA A O 1
ATOM 2347 N N . LEU A 1 299 ? -3.693 -0.051 10.686 1.00 88.62 299 LEU A N 1
ATOM 2348 C CA . LEU A 1 299 ? -3.074 0.604 11.846 1.00 88.62 299 LEU A CA 1
ATOM 2349 C C . LEU A 1 299 ? -1.568 0.814 11.654 1.00 88.62 299 LEU A C 1
ATOM 2351 O O . LEU A 1 299 ? -1.057 1.909 11.894 1.00 88.62 299 LEU A O 1
ATOM 2355 N N . THR A 1 300 ? -0.868 -0.210 11.164 1.00 90.75 300 THR A N 1
ATOM 2356 C CA . THR A 1 300 ? 0.575 -0.150 10.881 1.00 90.75 300 THR A CA 1
ATOM 2357 C C . THR A 1 300 ? 0.887 0.888 9.802 1.00 90.75 300 THR A C 1
ATOM 2359 O O . THR A 1 300 ? 1.915 1.561 9.847 1.00 90.75 300 THR A O 1
ATOM 2362 N N . LYS A 1 301 ? -0.018 1.078 8.835 1.00 85.44 301 LYS A N 1
ATOM 2363 C CA . LYS A 1 301 ? 0.148 2.070 7.770 1.00 85.44 301 LYS A CA 1
ATOM 2364 C C . LYS A 1 301 ? -0.127 3.502 8.199 1.00 85.44 301 LYS A C 1
ATOM 2366 O O . LYS A 1 301 ? 0.549 4.400 7.699 1.00 85.44 301 LYS A O 1
ATOM 2371 N N . HIS A 1 302 ? -1.073 3.728 9.107 1.00 82.38 302 HIS A N 1
ATOM 2372 C CA . HIS A 1 302 ? -1.425 5.077 9.557 1.00 82.38 302 HIS A CA 1
ATOM 2373 C C . HIS A 1 302 ? -0.238 5.816 10.207 1.00 82.38 302 HIS A C 1
ATOM 2375 O O . HIS A 1 302 ? -0.170 7.042 10.165 1.00 82.38 302 HIS A O 1
ATOM 2381 N N . SER A 1 303 ? 0.722 5.088 10.782 1.00 77.81 303 SER A N 1
ATOM 2382 C CA . SER A 1 303 ? 1.895 5.656 11.456 1.00 77.81 303 SER A CA 1
ATOM 2383 C C . SER A 1 303 ? 3.115 5.873 10.548 1.00 77.81 303 SER A C 1
ATOM 2385 O O . SER A 1 303 ? 4.100 6.462 10.997 1.00 77.81 303 SER A O 1
ATOM 2387 N N . SER A 1 304 ? 3.081 5.432 9.284 1.00 78.56 304 SER A N 1
ATOM 2388 C CA . SER A 1 304 ? 4.261 5.449 8.410 1.00 78.56 304 SER A CA 1
ATOM 2389 C C . SER A 1 304 ? 4.381 6.761 7.610 1.00 78.56 304 SER A C 1
ATOM 2391 O O . SER A 1 304 ? 3.427 7.160 6.932 1.00 78.56 304 SER A O 1
ATOM 2393 N N . PRO A 1 305 ? 5.535 7.456 7.65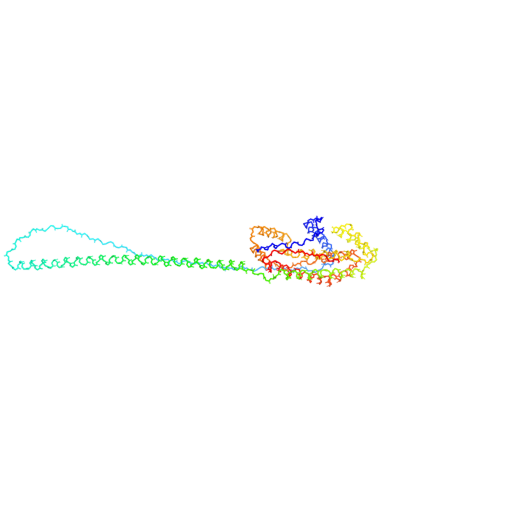2 1.00 77.75 305 PRO A N 1
ATOM 2394 C CA . PRO A 1 305 ? 5.748 8.679 6.883 1.00 77.75 305 PRO A CA 1
ATOM 2395 C C . PRO A 1 305 ? 5.724 8.407 5.370 1.00 77.75 305 PRO A C 1
ATOM 2397 O O . PRO A 1 305 ? 6.355 7.476 4.875 1.00 77.75 305 PRO A O 1
ATOM 2400 N N . ARG A 1 306 ? 5.008 9.257 4.621 1.00 78.50 306 ARG A N 1
ATOM 2401 C CA . ARG A 1 306 ? 4.742 9.098 3.178 1.00 78.50 306 ARG A CA 1
ATOM 2402 C C . ARG A 1 306 ? 5.868 9.659 2.300 1.00 78.50 306 ARG A C 1
ATOM 2404 O O . ARG A 1 306 ? 5.647 10.610 1.552 1.00 78.50 306 ARG A O 1
ATOM 2411 N N . SER A 1 307 ? 7.073 9.100 2.371 1.00 83.38 307 SER A N 1
ATOM 2412 C CA . SER A 1 307 ? 8.180 9.528 1.502 1.00 83.38 307 SER A CA 1
ATOM 2413 C C . SER A 1 307 ? 8.823 8.352 0.777 1.00 83.38 307 SER A C 1
ATOM 2415 O O . SER A 1 307 ? 9.630 7.637 1.362 1.00 83.38 307 SER A O 1
ATOM 2417 N N . PHE A 1 308 ? 8.525 8.195 -0.515 1.00 87.00 308 PHE A N 1
ATOM 2418 C CA . PHE A 1 308 ? 9.282 7.296 -1.389 1.00 87.00 308 PHE A CA 1
ATOM 2419 C C . PHE A 1 308 ? 10.383 8.021 -2.126 1.00 87.00 308 PHE A C 1
ATOM 2421 O O . PHE A 1 308 ? 10.193 9.105 -2.685 1.00 87.00 308 PHE A O 1
ATOM 2428 N N . ASN A 1 309 ? 11.519 7.345 -2.219 1.00 89.19 309 ASN A N 1
ATOM 2429 C CA . ASN A 1 309 ? 12.604 7.799 -3.053 1.00 89.19 309 ASN A CA 1
ATOM 2430 C C . ASN A 1 309 ? 12.359 7.423 -4.525 1.00 89.19 309 ASN A C 1
ATOM 2432 O O . ASN A 1 309 ? 12.618 6.296 -4.939 1.00 89.19 309 ASN A O 1
ATOM 2436 N N . ARG A 1 310 ? 11.913 8.391 -5.334 1.00 92.25 310 ARG A N 1
ATOM 2437 C CA . ARG A 1 310 ? 11.783 8.229 -6.796 1.00 92.25 310 ARG A CA 1
ATOM 2438 C C . ARG A 1 310 ? 13.120 8.182 -7.546 1.00 92.25 310 ARG A C 1
ATOM 2440 O O . ARG A 1 310 ? 13.140 7.822 -8.718 1.00 92.25 310 ARG A O 1
ATOM 2447 N N . PHE A 1 311 ? 14.223 8.554 -6.889 1.00 90.75 311 PHE A N 1
ATOM 2448 C CA . PHE A 1 311 ? 15.534 8.700 -7.524 1.00 90.75 311 PHE A CA 1
ATOM 2449 C C . PHE A 1 311 ? 16.007 7.409 -8.192 1.00 90.75 311 PHE A C 1
ATOM 2451 O O . PHE A 1 311 ? 16.547 7.483 -9.284 1.00 90.75 311 PHE A O 1
ATOM 2458 N N . GLY A 1 312 ? 15.756 6.245 -7.578 1.00 91.75 312 GLY A N 1
ATOM 2459 C CA . GLY A 1 312 ? 16.136 4.948 -8.154 1.00 91.75 312 GLY A CA 1
ATOM 2460 C C . GLY A 1 312 ? 15.554 4.751 -9.553 1.00 91.75 312 GLY A C 1
ATOM 2461 O O . GLY A 1 312 ? 16.301 4.700 -10.518 1.00 91.75 312 GLY A O 1
ATOM 2462 N N . CYS A 1 313 ? 14.225 4.797 -9.676 1.00 94.81 313 CYS A N 1
ATOM 2463 C CA . CYS A 1 313 ? 13.548 4.629 -10.964 1.00 94.81 313 CYS A CA 1
ATOM 2464 C C . CYS A 1 313 ? 13.955 5.692 -11.996 1.00 94.81 313 CYS A C 1
ATOM 2466 O O . CYS A 1 313 ? 14.094 5.381 -13.174 1.00 94.81 313 CYS A O 1
ATOM 2468 N N . THR A 1 314 ? 14.152 6.949 -11.577 1.00 94.50 314 THR A N 1
ATOM 2469 C CA . THR A 1 314 ? 14.635 7.996 -12.493 1.00 94.50 314 THR A CA 1
ATOM 2470 C C . THR A 1 314 ? 16.036 7.681 -13.016 1.00 94.50 314 THR A C 1
ATOM 2472 O O . THR A 1 314 ? 16.270 7.837 -14.210 1.00 94.50 314 THR A O 1
ATOM 2475 N N . MET A 1 315 ? 16.945 7.217 -12.155 1.00 92.00 315 MET A N 1
ATOM 2476 C CA . MET A 1 315 ? 18.297 6.831 -12.562 1.00 92.00 315 MET A CA 1
ATOM 2477 C C . MET A 1 315 ? 18.287 5.627 -13.504 1.00 92.00 315 MET A C 1
ATOM 2479 O O . MET A 1 315 ? 18.923 5.701 -14.548 1.00 92.00 315 MET A O 1
ATOM 2483 N N . ASP A 1 316 ? 17.507 4.588 -13.202 1.00 93.19 316 ASP A N 1
ATOM 2484 C CA . ASP A 1 316 ? 17.409 3.388 -14.044 1.00 93.19 316 ASP A CA 1
ATOM 2485 C C . ASP A 1 316 ? 16.922 3.741 -15.468 1.00 93.19 316 ASP A C 1
ATOM 2487 O O . ASP A 1 316 ? 17.455 3.262 -16.470 1.00 93.19 316 ASP A O 1
ATOM 2491 N N . LEU A 1 317 ? 15.948 4.656 -15.579 1.00 94.62 317 LEU A N 1
ATOM 2492 C CA . LEU A 1 317 ? 15.473 5.163 -16.871 1.00 94.62 317 LEU A CA 1
ATOM 2493 C C . LEU A 1 317 ? 16.523 6.018 -17.590 1.00 94.62 317 LEU A C 1
ATOM 2495 O O . LEU A 1 317 ? 16.672 5.910 -18.805 1.00 94.62 317 LEU A O 1
ATOM 2499 N N . MET A 1 318 ? 17.264 6.860 -16.863 1.00 92.88 318 MET A N 1
ATOM 2500 C CA . MET A 1 318 ? 18.352 7.649 -17.448 1.00 92.88 318 MET A CA 1
ATOM 2501 C C . MET A 1 318 ? 19.474 6.759 -17.983 1.00 92.88 318 MET A C 1
ATOM 2503 O O . MET A 1 318 ? 19.995 7.036 -19.058 1.00 92.88 318 MET A O 1
ATOM 2507 N N . GLU A 1 319 ? 19.835 5.698 -17.264 1.00 92.12 319 GLU A N 1
ATOM 2508 C CA . GLU A 1 319 ? 20.836 4.718 -17.694 1.00 92.12 319 GLU A CA 1
ATOM 2509 C C . GLU A 1 319 ? 20.381 3.990 -18.966 1.00 92.12 319 GLU A C 1
ATOM 2511 O O . GLU A 1 319 ? 21.157 3.877 -19.919 1.00 92.12 319 GLU A O 1
ATOM 2516 N N . LEU A 1 320 ? 19.105 3.593 -19.033 1.00 94.38 320 LEU A N 1
ATOM 2517 C CA . LEU A 1 320 ? 18.512 2.981 -20.224 1.00 94.38 320 LEU A CA 1
ATOM 2518 C C . LEU A 1 320 ? 18.510 3.940 -21.432 1.00 94.38 320 LEU A C 1
ATOM 2520 O O . LEU A 1 320 ? 18.850 3.544 -22.547 1.00 94.38 320 LEU A O 1
ATOM 2524 N N . MET A 1 321 ? 18.178 5.218 -21.233 1.00 94.25 321 MET A N 1
ATOM 2525 C CA . MET A 1 321 ? 18.233 6.219 -22.307 1.00 94.25 321 MET A CA 1
ATOM 2526 C C . MET A 1 321 ? 19.669 6.561 -22.729 1.00 94.25 321 MET A C 1
ATOM 2528 O O . MET A 1 321 ? 19.940 6.755 -23.916 1.00 94.25 321 MET A O 1
ATOM 2532 N N . ALA A 1 322 ? 20.607 6.629 -21.782 1.00 92.38 322 ALA A N 1
ATOM 2533 C CA . ALA A 1 322 ? 22.021 6.856 -22.073 1.00 92.38 322 ALA A CA 1
ATOM 2534 C C . ALA A 1 322 ? 22.593 5.707 -22.909 1.00 92.38 322 ALA A C 1
ATOM 2536 O O . ALA A 1 322 ? 23.296 5.942 -23.895 1.00 92.38 322 ALA A O 1
ATOM 2537 N N . PHE A 1 323 ? 22.223 4.469 -22.569 1.00 92.06 323 PHE A N 1
ATOM 2538 C CA . PHE A 1 323 ? 22.519 3.286 -23.369 1.00 92.06 323 PHE A CA 1
ATOM 2539 C C . PHE A 1 323 ? 21.973 3.414 -24.799 1.00 92.06 323 PHE A C 1
ATOM 2541 O O . PHE A 1 323 ? 22.699 3.183 -25.772 1.00 92.06 323 PHE A O 1
ATOM 2548 N N . ALA A 1 324 ? 20.731 3.883 -24.936 1.00 93.00 324 ALA A N 1
ATOM 2549 C CA . ALA A 1 324 ? 20.102 4.122 -26.231 1.00 93.00 324 ALA A CA 1
ATOM 2550 C C . ALA A 1 324 ? 20.777 5.237 -27.063 1.00 93.00 324 ALA A C 1
ATOM 2552 O O . ALA A 1 324 ? 20.507 5.389 -28.254 1.00 93.00 324 ALA A O 1
ATOM 2553 N N . GLY A 1 325 ? 21.735 5.962 -26.481 1.00 92.31 325 GLY A N 1
ATOM 2554 C CA . GLY A 1 325 ? 22.552 6.963 -27.161 1.00 92.31 325 GLY A CA 1
ATOM 2555 C C . GLY A 1 325 ? 22.085 8.398 -26.946 1.00 92.31 325 GLY A C 1
ATOM 2556 O O . GLY A 1 325 ? 22.503 9.271 -27.705 1.00 92.31 325 GLY A O 1
ATOM 2557 N N . VAL A 1 326 ? 21.244 8.663 -25.942 1.00 92.75 326 VAL A N 1
ATOM 2558 C CA . VAL A 1 326 ? 20.836 10.032 -25.599 1.00 92.75 326 VAL A CA 1
ATOM 2559 C C . VAL A 1 326 ? 21.989 10.761 -24.876 1.00 92.75 326 VAL A C 1
ATOM 2561 O O . VAL A 1 326 ? 22.558 10.211 -23.927 1.00 92.75 326 VAL A O 1
ATOM 2564 N N . PRO A 1 327 ? 22.359 11.993 -25.287 1.00 91.06 327 PRO A N 1
ATOM 2565 C CA . PRO A 1 327 ? 23.394 12.793 -24.639 1.00 91.06 327 PRO A CA 1
ATOM 2566 C C . PRO A 1 327 ? 23.095 13.066 -23.162 1.00 91.06 327 PRO A C 1
ATOM 2568 O O . PRO A 1 327 ? 21.959 13.348 -22.788 1.00 91.06 327 PRO A O 1
ATOM 2571 N N . LEU A 1 328 ? 24.127 13.043 -22.313 1.00 88.62 328 LEU A N 1
ATOM 2572 C CA . LEU A 1 328 ? 23.962 13.226 -20.867 1.00 88.62 328 LEU A CA 1
ATOM 2573 C C . LEU A 1 328 ? 23.442 14.623 -20.493 1.00 88.62 328 LEU A C 1
ATOM 2575 O O . LEU A 1 328 ? 22.694 14.753 -19.536 1.00 88.62 328 LEU A O 1
ATOM 2579 N N . ASP A 1 329 ? 23.820 15.659 -21.233 1.00 90.00 329 ASP A N 1
ATOM 2580 C CA . ASP A 1 329 ? 23.300 17.022 -21.080 1.00 90.00 329 ASP A CA 1
ATOM 2581 C C . ASP A 1 329 ? 21.783 17.066 -21.307 1.00 90.00 329 ASP A C 1
ATOM 2583 O O . ASP A 1 329 ? 21.044 17.515 -20.431 1.00 90.00 329 ASP A O 1
ATOM 2587 N N . VAL A 1 330 ? 21.310 16.463 -22.403 1.00 90.44 330 VAL A N 1
ATOM 2588 C CA . VAL A 1 330 ? 19.874 16.314 -22.690 1.00 90.44 330 VAL A CA 1
ATOM 2589 C C . VAL A 1 330 ? 19.181 15.474 -21.615 1.00 90.44 330 VAL A C 1
ATOM 2591 O O . VAL A 1 330 ? 18.078 15.812 -21.184 1.00 90.44 330 VAL A O 1
ATOM 2594 N N . LEU A 1 331 ? 19.822 14.400 -21.141 1.00 89.19 331 LEU A N 1
ATOM 2595 C CA . LEU A 1 331 ? 19.284 13.578 -20.058 1.00 89.19 331 LEU A CA 1
ATOM 2596 C C . LEU A 1 331 ? 19.165 14.348 -18.755 1.00 89.19 331 LEU A C 1
ATOM 2598 O O . LEU A 1 331 ? 18.166 14.190 -18.077 1.00 89.19 331 LEU A O 1
ATOM 2602 N N . MET A 1 332 ? 20.137 15.174 -18.383 1.00 89.00 332 MET A N 1
ATOM 2603 C CA . MET A 1 332 ? 20.085 15.922 -17.126 1.00 89.00 332 MET A CA 1
ATOM 2604 C C . MET A 1 332 ? 18.959 16.961 -17.125 1.00 89.00 332 MET A C 1
ATOM 2606 O O . MET A 1 332 ? 18.291 17.134 -16.099 1.00 89.00 332 MET A O 1
ATOM 2610 N N . ASP A 1 333 ? 18.712 17.601 -18.268 1.00 87.94 333 ASP A N 1
ATOM 2611 C CA . ASP A 1 333 ? 17.615 18.555 -18.433 1.00 87.94 333 ASP A CA 1
ATOM 2612 C C . ASP A 1 333 ? 16.253 17.842 -18.485 1.00 87.94 333 ASP A C 1
ATOM 2614 O O . ASP A 1 333 ? 15.336 18.177 -17.725 1.00 87.94 333 ASP A O 1
ATOM 2618 N N . SER A 1 334 ? 16.143 16.785 -19.299 1.00 80.69 334 SER A N 1
ATOM 2619 C CA . SER A 1 334 ? 14.930 15.966 -19.433 1.00 80.69 334 SER A CA 1
ATOM 2620 C C . SER A 1 334 ? 14.581 15.208 -18.146 1.00 80.69 334 SER A C 1
ATOM 2622 O O . SER A 1 334 ? 13.414 15.134 -17.754 1.00 80.69 334 SER A O 1
ATOM 2624 N N . ALA A 1 335 ? 15.580 14.694 -17.425 1.00 77.50 335 ALA A N 1
ATOM 2625 C CA . ALA A 1 335 ? 15.387 13.940 -16.191 1.00 77.50 335 ALA A CA 1
ATOM 2626 C C . ALA A 1 335 ? 14.788 14.799 -15.084 1.00 77.50 335 ALA A C 1
ATOM 2628 O O . ALA A 1 335 ? 13.889 14.354 -14.369 1.00 77.50 335 ALA A O 1
ATOM 2629 N N . LYS A 1 336 ? 15.263 16.042 -14.946 1.00 78.38 336 LYS A N 1
ATOM 2630 C CA . LYS A 1 336 ? 14.755 16.959 -13.923 1.00 78.38 336 LYS A CA 1
ATOM 2631 C C . LYS A 1 336 ? 13.324 17.395 -14.203 1.00 78.38 336 LYS A C 1
ATOM 2633 O O . LYS A 1 336 ? 12.529 17.447 -13.267 1.00 78.38 336 LYS A O 1
ATOM 2638 N N . GLN A 1 337 ? 13.008 17.723 -15.454 1.00 85.25 337 GLN A N 1
ATOM 2639 C CA . GLN A 1 337 ? 11.722 18.329 -15.794 1.00 85.25 337 GLN A CA 1
ATOM 2640 C C . GLN A 1 337 ? 10.680 17.281 -16.182 1.00 85.25 337 GLN A C 1
ATOM 2642 O O . GLN A 1 337 ? 9.640 17.176 -15.537 1.00 85.25 337 GLN A O 1
ATOM 2647 N N . THR A 1 338 ? 10.969 16.466 -17.191 1.00 87.25 338 THR A N 1
ATOM 2648 C CA . THR A 1 338 ? 9.979 15.590 -17.826 1.00 87.25 338 THR A CA 1
ATOM 2649 C C . THR A 1 338 ? 9.865 14.253 -17.104 1.00 87.25 338 THR A C 1
ATOM 2651 O O . THR A 1 338 ? 8.778 13.889 -16.651 1.00 87.25 338 THR A O 1
ATOM 2654 N N . ILE A 1 339 ? 10.983 13.537 -16.931 1.00 92.19 339 ILE A N 1
ATOM 2655 C CA . ILE A 1 339 ? 10.984 12.214 -16.279 1.00 92.19 339 ILE A CA 1
ATOM 2656 C C . ILE A 1 339 ? 10.590 12.368 -14.810 1.00 92.19 339 ILE A C 1
ATOM 2658 O O . ILE A 1 339 ? 9.687 11.686 -14.333 1.00 92.19 339 ILE A O 1
ATOM 2662 N N . GLY A 1 340 ? 11.199 13.320 -14.100 1.00 92.88 340 GLY A N 1
ATOM 2663 C CA . GLY A 1 340 ? 10.904 13.580 -12.695 1.00 92.88 340 GLY A CA 1
ATOM 2664 C C . GLY A 1 340 ? 9.432 13.914 -12.433 1.00 92.88 340 GLY A C 1
ATOM 2665 O O . GLY A 1 340 ? 8.857 13.393 -11.472 1.00 92.88 340 GLY A O 1
ATOM 2666 N N . ALA A 1 341 ? 8.803 14.736 -13.282 1.00 94.00 341 ALA A N 1
ATOM 2667 C CA . ALA A 1 341 ? 7.383 15.071 -13.156 1.00 94.00 341 ALA A CA 1
ATOM 2668 C C . ALA A 1 341 ? 6.482 13.858 -13.432 1.00 94.00 341 ALA A C 1
ATOM 2670 O O . ALA A 1 341 ? 5.609 13.549 -12.617 1.00 94.00 341 ALA A O 1
ATOM 2671 N N . LYS A 1 342 ? 6.740 13.118 -14.518 1.00 95.31 342 LYS A N 1
ATOM 2672 C CA . LYS A 1 342 ? 6.000 11.898 -14.883 1.00 95.31 342 LYS A CA 1
ATOM 2673 C C . LYS A 1 342 ? 6.101 10.810 -13.812 1.00 95.31 342 LYS A C 1
ATOM 2675 O O . LYS A 1 342 ? 5.085 10.274 -13.379 1.00 95.31 342 LYS A O 1
ATOM 2680 N N . ILE A 1 343 ? 7.304 10.543 -13.304 1.00 96.06 343 ILE A N 1
ATOM 2681 C CA . ILE A 1 343 ? 7.512 9.576 -12.217 1.00 96.06 343 ILE A CA 1
ATOM 2682 C C . ILE A 1 343 ? 6.859 10.052 -10.916 1.00 96.06 343 ILE A C 1
ATOM 2684 O O . ILE A 1 343 ? 6.343 9.234 -10.162 1.00 96.06 343 ILE A O 1
ATOM 2688 N N . SER A 1 344 ? 6.813 11.361 -10.650 1.00 95.06 344 SER A N 1
ATOM 2689 C CA . SER A 1 344 ? 6.087 11.887 -9.484 1.00 95.06 344 SER A CA 1
ATOM 2690 C C . SER A 1 344 ? 4.573 11.687 -9.606 1.00 95.06 344 SER A C 1
ATOM 2692 O O . SER A 1 344 ? 3.925 11.342 -8.617 1.00 95.06 344 SER A O 1
ATOM 2694 N N . LEU A 1 345 ? 4.012 11.846 -10.809 1.00 96.00 345 LEU A N 1
ATOM 2695 C CA . LEU A 1 345 ? 2.605 11.551 -11.086 1.00 96.00 345 LEU A CA 1
ATOM 2696 C C . LEU A 1 345 ? 2.299 10.057 -10.900 1.00 96.00 345 LEU A C 1
ATOM 2698 O O . LEU A 1 345 ? 1.355 9.706 -10.192 1.00 96.00 345 LEU A O 1
ATOM 2702 N N . ILE A 1 346 ? 3.131 9.186 -11.473 1.00 97.12 346 ILE A N 1
ATOM 2703 C CA . ILE A 1 346 ? 3.037 7.727 -11.322 1.00 97.12 346 ILE A CA 1
ATOM 2704 C C . ILE A 1 346 ? 3.143 7.320 -9.851 1.00 97.12 346 ILE A C 1
ATOM 2706 O O . ILE A 1 346 ? 2.312 6.557 -9.363 1.00 97.12 346 ILE A O 1
ATOM 2710 N N . LEU A 1 347 ? 4.110 7.876 -9.116 1.00 96.06 347 LEU A N 1
ATOM 2711 C CA . LEU A 1 347 ? 4.280 7.624 -7.687 1.00 96.06 347 LEU A CA 1
ATOM 2712 C C . LEU A 1 347 ? 3.026 8.023 -6.903 1.00 96.06 347 LEU A C 1
ATOM 2714 O O . LEU A 1 347 ? 2.570 7.259 -6.058 1.00 96.06 347 LEU A O 1
ATOM 2718 N N . SER A 1 348 ? 2.443 9.186 -7.195 1.00 96.12 348 SER A N 1
ATOM 2719 C CA . SER A 1 348 ? 1.195 9.631 -6.565 1.00 96.12 348 SER A CA 1
ATOM 2720 C C . SER A 1 348 ? 0.051 8.634 -6.802 1.00 96.12 348 SER A C 1
ATOM 2722 O O . SER A 1 348 ? -0.633 8.232 -5.858 1.00 96.12 348 SER A O 1
ATOM 2724 N N . LYS A 1 349 ? -0.108 8.151 -8.043 1.00 96.62 349 LYS A N 1
ATOM 2725 C CA . LYS A 1 349 ? -1.113 7.135 -8.399 1.00 96.62 349 LYS A CA 1
ATOM 2726 C C . LYS A 1 349 ? -0.856 5.793 -7.702 1.00 96.62 349 LYS A C 1
ATOM 2728 O O . LYS A 1 349 ? -1.782 5.228 -7.122 1.00 96.62 349 LYS A O 1
ATOM 2733 N N . ALA A 1 350 ? 0.387 5.315 -7.684 1.00 96.19 350 ALA A N 1
ATOM 2734 C CA . ALA A 1 350 ? 0.774 4.083 -6.995 1.00 96.19 350 ALA A CA 1
ATOM 2735 C C . ALA A 1 350 ? 0.536 4.177 -5.476 1.00 96.19 350 ALA A C 1
ATOM 2737 O O . ALA A 1 350 ? -0.029 3.265 -4.874 1.00 96.19 350 ALA A O 1
ATOM 2738 N N . LEU A 1 351 ? 0.876 5.309 -4.853 1.00 94.75 351 LEU A N 1
ATOM 2739 C CA . LEU A 1 351 ? 0.584 5.570 -3.441 1.00 94.75 351 LEU A CA 1
ATOM 2740 C C . LEU A 1 351 ? -0.917 5.570 -3.151 1.00 94.75 351 LEU A C 1
ATOM 2742 O O . LEU A 1 351 ? -1.329 5.069 -2.102 1.00 94.75 351 LEU A O 1
ATOM 2746 N N . LYS A 1 352 ? -1.735 6.088 -4.074 1.00 95.44 352 LYS A N 1
ATOM 2747 C CA . LYS A 1 352 ? -3.190 6.055 -3.926 1.00 95.44 352 LYS A CA 1
ATOM 2748 C C . LYS A 1 352 ? -3.740 4.633 -4.016 1.00 95.44 352 LYS A C 1
ATOM 2750 O O . LYS A 1 352 ? -4.518 4.243 -3.151 1.00 95.44 352 LYS A O 1
ATOM 2755 N N . ILE A 1 353 ? -3.290 3.842 -4.992 1.00 95.81 353 ILE A N 1
ATOM 2756 C CA . ILE A 1 353 ? -3.658 2.420 -5.108 1.00 95.81 353 ILE A CA 1
ATOM 2757 C C . ILE A 1 353 ? -3.272 1.669 -3.834 1.00 95.81 353 ILE A C 1
ATOM 2759 O O . ILE A 1 353 ? -4.069 0.907 -3.297 1.00 95.81 353 ILE A O 1
ATOM 2763 N N . ARG A 1 354 ? -2.076 1.928 -3.302 1.00 94.38 354 ARG A N 1
ATOM 2764 C CA . ARG A 1 354 ? -1.624 1.341 -2.042 1.00 94.38 354 ARG A CA 1
ATOM 2765 C C . ARG A 1 354 ? -2.542 1.662 -0.869 1.00 94.38 354 ARG A C 1
ATOM 2767 O O . ARG A 1 354 ? -2.848 0.775 -0.079 1.00 94.38 354 ARG A O 1
ATOM 2774 N N . GLU A 1 355 ? -2.957 2.918 -0.735 1.00 93.31 355 GLU A N 1
ATOM 2775 C CA . GLU A 1 355 ? -3.906 3.339 0.300 1.00 93.31 355 GLU A CA 1
ATOM 2776 C C . GLU A 1 355 ? -5.240 2.591 0.149 1.00 93.31 355 GLU A C 1
ATOM 2778 O O . GLU A 1 355 ? -5.745 2.032 1.122 1.00 93.31 355 GLU A O 1
ATOM 2783 N N . MET A 1 356 ? -5.758 2.486 -1.079 1.00 93.69 356 MET A N 1
ATOM 2784 C CA . MET A 1 356 ? -6.997 1.757 -1.363 1.00 93.69 356 MET A CA 1
ATOM 2785 C C . MET A 1 356 ? -6.882 0.256 -1.053 1.00 93.69 356 MET A C 1
ATOM 2787 O O . MET A 1 356 ? -7.788 -0.314 -0.457 1.00 93.69 356 MET A O 1
ATOM 2791 N N . VAL A 1 357 ? -5.771 -0.392 -1.405 1.00 93.06 357 VAL A N 1
ATOM 2792 C CA . VAL A 1 357 ? -5.570 -1.836 -1.179 1.00 93.06 357 VAL A CA 1
ATOM 2793 C C . VAL A 1 357 ? -5.357 -2.174 0.298 1.00 93.06 357 VAL A C 1
ATOM 2795 O O . VAL A 1 357 ? -5.838 -3.207 0.774 1.00 93.06 357 VAL A O 1
ATOM 2798 N N . ASN A 1 358 ? -4.639 -1.320 1.029 1.00 91.38 358 ASN A N 1
ATOM 2799 C CA . ASN A 1 358 ? -4.253 -1.607 2.411 1.00 91.38 358 ASN A CA 1
ATOM 2800 C C . ASN A 1 358 ? -5.296 -1.162 3.438 1.00 91.38 358 ASN A C 1
ATOM 2802 O O . ASN A 1 358 ? -5.427 -1.817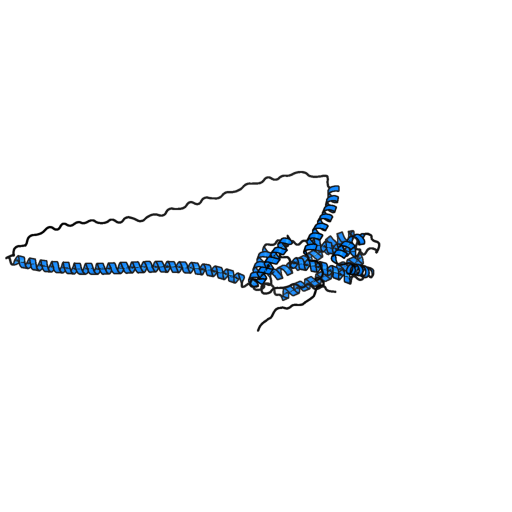 4.466 1.00 91.38 358 ASN A O 1
ATOM 2806 N N . ALA A 1 359 ? -6.015 -0.068 3.177 1.00 90.31 359 ALA A N 1
ATOM 2807 C CA . ALA A 1 359 ? -6.997 0.491 4.109 1.00 90.31 359 ALA A CA 1
ATOM 2808 C C . ALA A 1 359 ? -8.410 0.605 3.514 1.00 90.31 359 ALA A C 1
ATOM 2810 O O . ALA A 1 359 ? -9.379 0.685 4.262 1.00 90.31 359 ALA A O 1
ATOM 2811 N N . GLY A 1 360 ? -8.537 0.633 2.184 1.00 90.19 360 GLY A N 1
ATOM 2812 C CA . GLY A 1 360 ? -9.821 0.831 1.512 1.00 90.19 360 GLY A CA 1
ATOM 2813 C C . GLY A 1 360 ? -10.657 -0.439 1.359 1.00 90.19 360 GLY A C 1
ATOM 2814 O O . GLY A 1 360 ? -11.870 -0.388 1.546 1.00 90.19 360 GLY A O 1
ATOM 2815 N N . VAL A 1 361 ? -9.994 -1.558 1.048 1.00 91.19 361 VAL A N 1
ATOM 2816 C CA . VAL A 1 361 ? -10.599 -2.885 0.860 1.00 91.19 361 VAL A CA 1
ATOM 2817 C C . VAL A 1 361 ? -10.189 -3.800 2.013 1.00 91.19 361 VAL A C 1
ATOM 2819 O O . VAL A 1 361 ? -9.050 -4.280 2.078 1.00 91.19 361 VAL A O 1
ATOM 2822 N N . LEU A 1 362 ? -11.120 -4.0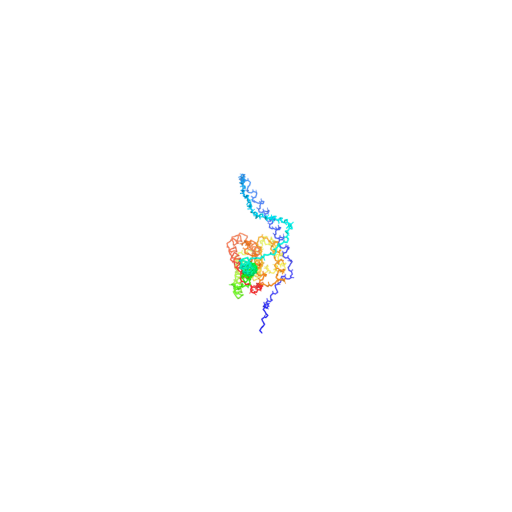42 2.925 1.00 88.75 362 LEU A N 1
ATOM 2823 C CA . LEU A 1 362 ? -10.953 -4.838 4.138 1.00 88.75 362 LEU A CA 1
ATOM 2824 C C . LEU A 1 362 ? -11.648 -6.201 4.013 1.00 88.75 362 LEU A C 1
ATOM 2826 O O . LEU A 1 362 ? -11.181 -7.172 4.601 1.00 88.75 362 LEU A O 1
ATOM 2830 N N . SER A 1 363 ? -12.683 -6.300 3.171 1.00 85.50 363 SER A N 1
ATOM 2831 C CA . SER A 1 363 ? -13.425 -7.538 2.902 1.00 85.50 363 SER A CA 1
ATOM 2832 C C . SER A 1 363 ? -12.629 -8.580 2.108 1.00 85.50 363 SER A C 1
ATOM 2834 O O . SER A 1 363 ? -12.951 -9.768 2.147 1.00 85.50 363 SER A O 1
ATOM 2836 N N . ALA A 1 364 ? -11.592 -8.152 1.378 1.00 87.94 364 ALA A N 1
ATOM 2837 C CA . ALA A 1 364 ? -10.845 -9.007 0.465 1.00 87.94 364 ALA A CA 1
ATOM 2838 C C . ALA A 1 364 ? -9.333 -8.749 0.492 1.00 87.94 364 ALA A C 1
ATOM 2840 O O . ALA A 1 364 ? -8.837 -7.629 0.675 1.00 87.94 364 ALA A O 1
ATOM 2841 N N . HIS A 1 365 ? -8.575 -9.814 0.237 1.00 86.56 365 HIS A N 1
ATOM 2842 C CA . HIS A 1 365 ? -7.170 -9.699 -0.118 1.00 86.56 365 HIS A CA 1
ATOM 2843 C C . HIS A 1 365 ? -7.063 -9.350 -1.604 1.00 86.56 365 HIS A C 1
ATOM 2845 O O . HIS A 1 365 ? -7.557 -10.087 -2.455 1.00 86.56 365 HIS A O 1
ATOM 2851 N N . VAL A 1 366 ? -6.432 -8.217 -1.908 1.00 88.19 366 VAL A N 1
ATOM 2852 C CA . VAL A 1 366 ? -6.229 -7.757 -3.281 1.00 88.19 366 VAL A CA 1
ATOM 2853 C C . VAL A 1 366 ? -4.762 -7.954 -3.619 1.00 88.19 366 VAL A C 1
ATOM 2855 O O . VAL A 1 366 ? -3.898 -7.279 -3.060 1.00 88.19 366 VAL A O 1
ATOM 2858 N N . GLU A 1 367 ? -4.491 -8.876 -4.533 1.00 87.75 367 GLU A N 1
ATOM 2859 C CA . GLU A 1 367 ? -3.173 -9.028 -5.131 1.00 87.75 367 GLU A CA 1
ATOM 2860 C C . GLU A 1 367 ? -3.107 -8.189 -6.408 1.00 87.75 367 GLU A C 1
ATOM 2862 O O . GLU A 1 367 ? -3.966 -8.287 -7.285 1.00 87.75 367 GLU A O 1
ATOM 2867 N N . LEU A 1 368 ? -2.098 -7.324 -6.498 1.00 86.31 368 LEU A N 1
ATOM 2868 C CA . LEU A 1 368 ? -1.913 -6.467 -7.661 1.00 86.31 368 LEU A CA 1
ATOM 2869 C C . LEU A 1 368 ? -1.043 -7.142 -8.706 1.00 86.31 368 LEU A C 1
ATOM 2871 O O . LEU A 1 368 ? 0.088 -7.552 -8.430 1.00 86.31 368 LEU A O 1
ATOM 2875 N N . ILE A 1 369 ? -1.564 -7.150 -9.926 1.00 84.06 369 ILE A N 1
ATOM 2876 C CA . ILE A 1 369 ? -0.884 -7.630 -11.118 1.00 84.06 369 ILE A CA 1
ATOM 2877 C C . ILE A 1 369 ? -0.832 -6.455 -12.087 1.00 84.06 369 ILE A C 1
ATOM 2879 O O . ILE A 1 369 ? -1.868 -5.951 -12.519 1.00 84.06 369 ILE A O 1
ATOM 2883 N N . LEU A 1 370 ? 0.378 -5.992 -12.393 1.00 82.50 370 LEU A N 1
ATOM 2884 C CA . LEU A 1 370 ? 0.595 -4.987 -13.426 1.00 82.50 370 LEU A CA 1
ATOM 2885 C C . LEU A 1 370 ? 1.032 -5.680 -14.716 1.00 82.50 370 LEU A C 1
ATOM 2887 O O . LEU A 1 370 ? 1.827 -6.621 -14.673 1.00 82.50 370 LEU A O 1
ATOM 2891 N N . GLN A 1 371 ? 0.501 -5.227 -15.849 1.00 82.06 371 GLN A N 1
ATOM 2892 C CA . GLN A 1 371 ? 0.724 -5.843 -17.154 1.00 82.06 371 GLN A CA 1
ATOM 2893 C C . GLN A 1 371 ? 1.508 -4.900 -18.059 1.00 82.06 371 GLN A C 1
ATOM 2895 O O . GLN A 1 371 ? 1.263 -3.696 -18.083 1.00 82.06 371 GLN A O 1
ATOM 2900 N N . LEU A 1 372 ? 2.450 -5.474 -18.802 1.00 83.56 372 LEU A N 1
ATOM 2901 C CA . LEU A 1 372 ? 3.215 -4.772 -19.821 1.00 83.56 372 LEU A CA 1
ATOM 2902 C C . LEU A 1 372 ? 2.364 -4.685 -21.090 1.00 83.56 372 LEU A C 1
ATOM 2904 O O . LEU A 1 372 ? 1.795 -5.693 -21.515 1.00 83.56 372 LEU A O 1
ATOM 2908 N N . ARG A 1 373 ? 2.255 -3.488 -21.667 1.00 84.56 373 ARG A N 1
ATOM 2909 C CA . ARG A 1 373 ? 1.467 -3.247 -22.875 1.00 84.56 373 ARG A CA 1
ATOM 2910 C C . ARG A 1 373 ? 2.429 -3.065 -24.041 1.00 84.56 373 ARG A C 1
ATOM 2912 O O . ARG A 1 373 ? 3.165 -2.084 -24.073 1.00 84.56 373 ARG A O 1
ATOM 2919 N N . LEU A 1 374 ? 2.472 -4.054 -24.928 1.00 75.62 374 LEU A N 1
ATOM 2920 C CA . LEU A 1 374 ? 3.281 -4.015 -26.146 1.00 75.62 374 LEU A CA 1
ATOM 2921 C C . LEU A 1 374 ? 2.541 -3.295 -27.269 1.00 75.62 374 LEU A C 1
ATOM 2923 O O . LEU A 1 374 ? 1.298 -3.455 -27.337 1.00 75.62 374 LEU A O 1
#

Foldseek 3Di:
DDDPPDPDDDDDDPCPPDPDPVVVVVVVVVVVVVVVVVVVVVVVVVPPDDDDDDDDDDDDDDDDDDDDDDDDDDDDDDDDDDDDDDDDDDDDDDDDDDPVVVVVVVVVVVVVVVVVVVVVVVVVVVVVVVVVVVVVVVVVVVVVVVVVVVVVVVVVVVVVVVVVVVVCVLVVPDFQDDPVVLVVLLVVLLVLLLVLLVVLLVLLLVAADDPPDPLLVVLLVVVCVVPNDVLLVVCQVCLVVSRCPSSSLVSSVLLVVVLCCLLQFLAAPDPVVSVVVVVVLVVCCVPHDLSVSLVVSLVSNVPHDPDHDLPVSLVVSLSSSVNSRGDVVSSVVCSVPPVVVSSVVSSVSSNVSSCCQRPRDSPDRDDDDRDRDD

Sequence (374 aa):
MTFPGHMILLTRTLSTRMAPAENWTNLTQKGRVEMNQRMTAQATSRGKSIFASKTRKPFPSLVKNTRQSVQRPLPPSNIPRSSTSTTRAVPPPGKPTDPDELRTCNALTSAEHQVASHKSQMNSLHMQLSTRTSELHQHASKAEMLEKKLQETKVLLEARTVELCAAQAFVTTADSMSVAEVTRFVEKLNDEVYQVAVDLGNTVLKHRLPENCLRRACFWEVVVKVWGDAVVDRLHADIQKEDTLLFEALAQNTVLAFCLAVVRSLCDWNAQVDEEIRLVWDEIRKSTDLAVAKNWLALTKHSSPRSFNRFGCTMDLMELMAFAGVPLDVLMDSAKQTIGAKISLILSKALKIREMVNAGVLSAHVELILQLRL

pLDDT: mean 77.89, std 22.83, range [25.47, 98.19]

Organism: NCBI:txid980116

Radius of gyration: 47.48 Å; chains: 1; bounding box: 99×49×150 Å